Protein AF-0000000087147131 (afdb_homodimer)

InterPro domains:
  IPR040624 Halobacterial output domain 1 [PF18545] (21-88)

Sequence (188 aa):
MSTATTDPERIHHVHHDRTDGPLSDTLVDAVAALADTDPEDLPPLDSRINVAALDGLWNTAGDERPPDGCLTFTYGGFAVVVRSTGTVFLRETEMSTATTDPERIHHVHHDRTDGPLSDTLVDAVAALADTDPEDLPPLDSRINVAALDGLWNTAGDERPPDGCLTFTYGGFAVVVRSTGTVFLRETE

Structure (mmCIF, N/CA/C/O backbone):
data_AF-0000000087147131-model_v1
#
loop_
_entity.id
_entity.type
_entity.pdbx_description
1 polymer 'Halobacterial output domain-containing protein'
#
loop_
_atom_site.group_PDB
_atom_site.id
_atom_site.type_symbol
_atom_site.label_atom_id
_atom_site.label_alt_id
_atom_site.label_comp_id
_atom_site.label_asym_id
_atom_site.label_entity_id
_atom_site.label_seq_id
_atom_site.pdbx_PDB_ins_code
_atom_site.Cartn_x
_atom_site.Cartn_y
_atom_site.Cartn_z
_atom_site.occupancy
_atom_site.B_iso_or_equiv
_atom_site.auth_seq_id
_atom_site.auth_comp_id
_atom_site.auth_asym_id
_atom_site.auth_atom_id
_atom_site.pdbx_PDB_model_num
ATOM 1 N N . MET A 1 1 ? 3.061 -42.031 6.215 1 36.91 1 MET A N 1
ATOM 2 C CA . MET A 1 1 ? 3 -40.812 5.391 1 36.91 1 MET A CA 1
ATOM 3 C C . MET A 1 1 ? 3.389 -39.594 6.195 1 36.91 1 MET A C 1
ATOM 5 O O . MET A 1 1 ? 2.871 -39.375 7.293 1 36.91 1 MET A O 1
ATOM 9 N N . SER A 1 2 ? 4.656 -39.219 6.23 1 43.06 2 SER A N 1
ATOM 10 C CA . SER A 1 2 ? 5.23 -38.062 6.934 1 43.06 2 SER A CA 1
ATOM 11 C C . SER A 1 2 ? 4.34 -36.844 6.812 1 43.06 2 SER A C 1
ATOM 13 O O . SER A 1 2 ? 3.891 -36.5 5.715 1 43.06 2 SER A O 1
ATOM 15 N N . THR A 1 3 ? 3.412 -36.688 7.637 1 46.75 3 THR A N 1
ATOM 16 C CA . THR A 1 3 ? 2.656 -35.438 7.652 1 46.75 3 THR A CA 1
ATOM 17 C C . THR A 1 3 ? 3.568 -34.25 7.355 1 46.75 3 THR A C 1
ATOM 19 O O . THR A 1 3 ? 4.652 -34.156 7.93 1 46.75 3 THR A O 1
ATOM 22 N N . ALA A 1 4 ? 3.977 -34.094 6.062 1 50.5 4 ALA A N 1
ATOM 23 C CA . ALA A 1 4 ? 4.633 -32.812 5.793 1 50.5 4 ALA A CA 1
ATOM 24 C C . ALA A 1 4 ? 4.207 -31.75 6.801 1 50.5 4 ALA A C 1
ATOM 26 O O . ALA A 1 4 ? 3.02 -31.438 6.918 1 50.5 4 ALA A O 1
ATOM 27 N N . THR A 1 5 ? 4.578 -31.828 7.984 1 50.22 5 THR A N 1
ATOM 28 C CA . THR A 1 5 ? 4.375 -30.797 9 1 50.22 5 THR A CA 1
ATOM 29 C C . THR A 1 5 ? 4.469 -29.406 8.383 1 50.22 5 THR A C 1
ATOM 31 O O . THR A 1 5 ? 5.547 -28.984 7.953 1 50.22 5 THR A O 1
ATOM 34 N N . THR A 1 6 ? 3.623 -29.172 7.273 1 50.75 6 THR A N 1
ATOM 35 C CA . THR A 1 6 ? 3.49 -27.781 6.836 1 50.75 6 THR A CA 1
ATOM 36 C C . THR A 1 6 ? 3.65 -26.828 8.016 1 50.75 6 THR A C 1
ATOM 38 O O . THR A 1 6 ? 2.873 -26.875 8.969 1 50.75 6 THR A O 1
ATOM 41 N N . ASP A 1 7 ? 4.762 -26.734 8.523 1 53.16 7 ASP A N 1
ATOM 42 C CA . ASP A 1 7 ? 5.004 -25.703 9.523 1 53.16 7 ASP A CA 1
ATOM 43 C C . ASP A 1 7 ? 4.113 -24.484 9.281 1 53.16 7 ASP A C 1
ATOM 45 O O . ASP A 1 7 ? 3.863 -24.109 8.141 1 53.16 7 ASP A O 1
ATOM 49 N N . PRO A 1 8 ? 3.34 -24.172 10.281 1 56.69 8 PRO A N 1
ATOM 50 C CA . PRO A 1 8 ? 2.406 -23.047 10.203 1 56.69 8 PRO A CA 1
ATOM 51 C C . PRO A 1 8 ? 2.906 -21.922 9.289 1 56.69 8 PRO A C 1
ATOM 53 O O . PRO A 1 8 ? 3.934 -22.078 8.625 1 56.69 8 PRO A O 1
ATOM 56 N N . GLU A 1 9 ? 2.766 -20.578 9.594 1 66.81 9 GLU A N 1
ATOM 57 C CA . GLU A 1 9 ? 2.855 -19.297 8.906 1 66.81 9 GLU A CA 1
ATOM 58 C C . GLU A 1 9 ? 4.285 -19.016 8.445 1 66.81 9 GLU A C 1
ATOM 60 O O . GLU A 1 9 ? 5.043 -18.344 9.148 1 66.81 9 GLU A O 1
ATOM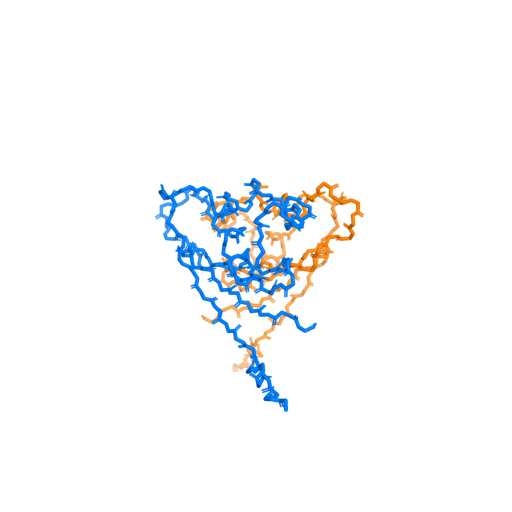 65 N N . ARG A 1 10 ? 4.848 -19.844 7.523 1 80.94 10 ARG A N 1
ATOM 66 C CA . ARG A 1 10 ? 6.191 -19.594 7.02 1 80.94 10 ARG A CA 1
ATOM 67 C C . ARG A 1 10 ? 6.266 -18.25 6.305 1 80.94 10 ARG A C 1
ATOM 69 O O . ARG A 1 10 ? 5.453 -17.953 5.426 1 80.94 10 ARG A O 1
ATOM 76 N N . ILE A 1 11 ? 7 -17.359 6.918 1 88.62 11 ILE A N 1
ATOM 77 C CA . ILE A 1 11 ? 7.227 -16.031 6.348 1 88.62 11 ILE A CA 1
ATOM 78 C C . ILE A 1 11 ? 8.539 -16.031 5.562 1 88.62 11 ILE A C 1
ATOM 80 O O . ILE A 1 11 ? 9.586 -16.406 6.09 1 88.62 11 ILE A O 1
ATOM 84 N N . HIS A 1 12 ? 8.477 -15.836 4.324 1 92.81 12 HIS A N 1
ATOM 85 C CA . HIS A 1 12 ? 9.617 -15.656 3.439 1 92.81 12 HIS A CA 1
ATOM 86 C C . HIS A 1 12 ? 9.867 -14.18 3.146 1 92.81 12 HIS A C 1
ATOM 88 O O . HIS A 1 12 ? 8.93 -13.383 3.129 1 92.81 12 HIS A O 1
ATOM 94 N N . HIS A 1 13 ? 11.117 -13.852 3.096 1 92.06 13 HIS A N 1
ATOM 95 C CA . HIS A 1 13 ? 11.391 -12.453 2.758 1 92.06 13 HIS A CA 1
ATOM 96 C C . HIS A 1 13 ? 12.406 -12.352 1.627 1 92.06 13 HIS A C 1
ATOM 98 O O . HIS A 1 13 ? 13.305 -13.18 1.521 1 92.06 13 HIS A O 1
ATOM 104 N N . VAL A 1 14 ? 12.18 -11.508 0.755 1 91.62 14 VAL A N 1
ATOM 105 C CA . VAL A 1 14 ? 13.086 -11.172 -0.338 1 91.62 14 VAL A CA 1
ATOM 106 C C . VAL A 1 14 ? 13.344 -9.664 -0.35 1 91.62 14 VAL A C 1
ATOM 108 O O . VAL A 1 14 ? 12.484 -8.875 0.061 1 91.62 14 VAL A O 1
ATOM 111 N N . HIS A 1 15 ? 14.57 -9.383 -0.676 1 89.75 15 HIS A N 1
ATOM 112 C CA . HIS A 1 15 ? 14.898 -7.961 -0.777 1 89.75 15 HIS A CA 1
ATOM 113 C C . HIS A 1 15 ? 14.945 -7.512 -2.232 1 89.75 15 HIS A C 1
ATOM 115 O O . HIS A 1 15 ? 15.531 -8.195 -3.08 1 89.75 15 HIS A O 1
ATOM 121 N N . HIS A 1 16 ? 14.281 -6.465 -2.441 1 87.69 16 HIS A N 1
ATOM 122 C CA . HIS A 1 16 ? 14.258 -5.879 -3.775 1 87.69 16 HIS A CA 1
ATOM 123 C C . HIS A 1 16 ? 15.125 -4.625 -3.842 1 87.69 16 HIS A C 1
ATOM 125 O O . HIS A 1 16 ? 14.984 -3.721 -3.018 1 87.69 16 HIS A O 1
ATOM 131 N N . ASP A 1 17 ? 16.031 -4.664 -4.867 1 83.31 17 ASP A N 1
ATOM 132 C CA . ASP A 1 17 ? 16.812 -3.475 -5.191 1 83.31 17 ASP A CA 1
ATOM 133 C C . ASP A 1 17 ? 16.266 -2.779 -6.434 1 83.31 17 ASP A C 1
ATOM 135 O O . ASP A 1 17 ? 16.031 -3.42 -7.461 1 83.31 17 ASP A O 1
ATOM 139 N N . ARG A 1 18 ? 16.047 -1.531 -6.312 1 77.94 18 ARG A N 1
ATOM 140 C CA . ARG A 1 18 ? 15.5 -0.754 -7.414 1 77.94 18 ARG A CA 1
ATOM 141 C C . ARG A 1 18 ? 16.359 -0.874 -8.664 1 77.94 18 ARG A C 1
ATOM 143 O O . ARG A 1 18 ? 15.891 -0.682 -9.781 1 77.94 18 ARG A O 1
ATOM 150 N N . THR A 1 19 ? 17.531 -1.153 -8.453 1 82.06 19 THR A N 1
ATOM 151 C CA . THR A 1 19 ? 18.469 -1.278 -9.57 1 82.06 19 THR A CA 1
ATOM 152 C C . THR A 1 19 ? 18.25 -2.596 -10.305 1 82.06 19 THR A C 1
ATOM 154 O O . THR A 1 19 ? 18.719 -2.758 -11.438 1 82.06 19 THR A O 1
ATOM 157 N N . ASP A 1 20 ? 17.625 -3.518 -9.719 1 81.75 20 ASP A N 1
ATOM 158 C CA . ASP A 1 20 ? 17.422 -4.84 -10.305 1 81.75 20 ASP A CA 1
ATOM 159 C C . ASP A 1 20 ? 16.234 -4.844 -11.25 1 81.75 20 ASP A C 1
ATOM 161 O O . ASP A 1 20 ? 16.141 -5.688 -12.141 1 81.75 20 ASP A O 1
ATOM 165 N N . GLY A 1 21 ? 15.469 -3.824 -11.219 1 87.38 21 GLY A N 1
ATOM 166 C CA . GLY A 1 21 ? 14.25 -3.789 -12.008 1 87.38 21 GLY A CA 1
ATOM 167 C C . GLY A 1 21 ? 13.023 -3.393 -11.203 1 87.38 21 GLY A C 1
ATOM 168 O O . GLY A 1 21 ? 13.148 -2.938 -10.07 1 87.38 21 GLY A O 1
ATOM 169 N N . PRO A 1 22 ? 11.938 -3.596 -11.93 1 91.94 22 PRO A N 1
ATOM 170 C CA . PRO A 1 22 ? 10.703 -3.215 -11.234 1 91.94 22 PRO A CA 1
ATOM 171 C C . PRO A 1 22 ? 10.359 -4.164 -10.094 1 91.94 22 PRO A C 1
ATOM 173 O O . PRO A 1 22 ? 10.648 -5.359 -10.164 1 91.94 22 PRO A O 1
ATOM 176 N N . LEU A 1 23 ? 9.852 -3.666 -9 1 92.38 23 LEU A N 1
ATOM 177 C CA . LEU A 1 23 ? 9.445 -4.445 -7.836 1 92.38 23 LEU A CA 1
ATOM 178 C C . LEU A 1 23 ? 8.453 -5.535 -8.227 1 92.38 23 LEU A C 1
ATOM 180 O O . LEU A 1 23 ? 8.477 -6.629 -7.66 1 92.38 23 LEU A O 1
ATOM 184 N N . SER A 1 24 ? 7.633 -5.242 -9.148 1 93 24 SER A N 1
ATOM 185 C CA . SER A 1 24 ? 6.625 -6.191 -9.617 1 93 24 SER A CA 1
ATOM 186 C C . SER A 1 24 ? 7.266 -7.48 -10.109 1 93 24 SER A C 1
ATOM 188 O O . SER A 1 24 ? 6.777 -8.578 -9.82 1 93 24 SER A O 1
ATOM 190 N N . ASP A 1 25 ? 8.336 -7.402 -10.852 1 94 25 ASP A N 1
ATOM 191 C CA . ASP A 1 25 ? 9.039 -8.578 -11.352 1 94 25 ASP A CA 1
ATOM 192 C C . ASP A 1 25 ? 9.602 -9.414 -10.195 1 94 25 ASP A C 1
ATOM 194 O O . ASP A 1 25 ? 9.5 -10.641 -10.195 1 94 25 ASP A O 1
ATOM 198 N N . THR A 1 26 ? 10.211 -8.695 -9.258 1 93.5 26 THR A N 1
ATOM 199 C CA . THR A 1 26 ? 10.758 -9.359 -8.078 1 93.5 26 THR A CA 1
ATOM 200 C C . THR A 1 26 ? 9.664 -10.109 -7.328 1 93.5 26 THR A C 1
ATOM 202 O O . THR A 1 26 ? 9.875 -11.242 -6.891 1 93.5 26 THR A O 1
ATOM 205 N N . LEU A 1 27 ? 8.562 -9.516 -7.277 1 94.19 27 LEU A N 1
ATOM 206 C CA . LEU A 1 27 ? 7.43 -10.109 -6.57 1 94.19 27 LEU A CA 1
ATOM 207 C C . LEU A 1 27 ? 6.973 -11.391 -7.258 1 94.19 27 LEU A C 1
ATOM 209 O O . LEU A 1 27 ? 6.828 -12.43 -6.613 1 94.19 27 LEU A O 1
ATOM 213 N N . VAL A 1 28 ? 6.727 -11.336 -8.469 1 94.94 28 VAL A N 1
ATOM 214 C CA . VAL A 1 28 ? 6.25 -12.484 -9.242 1 94.94 28 VAL A CA 1
ATOM 215 C C . VAL A 1 28 ? 7.266 -13.617 -9.164 1 94.94 28 VAL A C 1
ATOM 217 O O . VAL A 1 28 ? 6.898 -14.773 -8.945 1 94.94 28 VAL A O 1
ATOM 220 N N . ASP A 1 29 ? 8.523 -13.266 -9.281 1 95.25 29 ASP A N 1
ATOM 221 C CA . ASP A 1 29 ? 9.586 -14.266 -9.211 1 95.25 29 ASP A CA 1
ATOM 222 C C . ASP A 1 29 ? 9.609 -14.938 -7.844 1 95.25 29 ASP A C 1
ATOM 224 O O . ASP A 1 29 ? 9.75 -16.156 -7.754 1 95.25 29 ASP A O 1
ATOM 228 N N . ALA A 1 30 ? 9.5 -14.125 -6.844 1 94.81 30 ALA A N 1
ATOM 229 C CA . ALA A 1 30 ? 9.539 -14.641 -5.477 1 94.81 30 ALA A CA 1
ATOM 230 C C . ALA A 1 30 ? 8.375 -15.594 -5.211 1 94.81 30 ALA A C 1
ATOM 232 O O . ALA A 1 30 ? 8.562 -16.672 -4.656 1 94.81 30 ALA A O 1
ATOM 233 N N . VAL A 1 31 ? 7.203 -15.18 -5.617 1 95.19 31 VAL A N 1
ATOM 234 C CA . VAL A 1 31 ? 6.016 -16 -5.406 1 95.19 31 VAL A CA 1
ATOM 235 C C . VAL A 1 31 ? 6.133 -17.297 -6.207 1 95.19 31 VAL A C 1
ATOM 237 O O . VAL A 1 31 ? 5.82 -18.375 -5.699 1 95.19 31 VAL A O 1
ATOM 240 N N . ALA A 1 32 ? 6.5 -17.188 -7.398 1 96.38 32 ALA A N 1
ATOM 241 C CA . ALA A 1 32 ? 6.668 -18.359 -8.242 1 96.38 32 ALA A CA 1
ATOM 242 C C . ALA A 1 32 ? 7.629 -19.359 -7.602 1 96.38 32 ALA A C 1
ATOM 244 O O . ALA A 1 32 ? 7.363 -20.578 -7.594 1 96.38 32 ALA A O 1
ATOM 245 N N . ALA A 1 33 ? 8.742 -18.859 -7.09 1 95.06 33 ALA A N 1
ATOM 246 C CA . ALA A 1 33 ? 9.75 -19.703 -6.449 1 95.06 33 ALA A CA 1
ATOM 247 C C . ALA A 1 33 ? 9.172 -20.422 -5.23 1 95.06 33 ALA A C 1
ATOM 249 O O . ALA A 1 33 ? 9.422 -21.609 -5.031 1 95.06 33 ALA A O 1
ATOM 250 N N . LEU A 1 34 ? 8.414 -19.703 -4.473 1 93.5 34 LEU A N 1
ATOM 251 C CA . LEU A 1 34 ? 7.855 -20.266 -3.252 1 93.5 34 LEU A CA 1
ATOM 252 C C . LEU A 1 34 ? 6.746 -21.266 -3.576 1 93.5 34 LEU A C 1
ATOM 254 O O . LEU A 1 34 ? 6.594 -22.281 -2.893 1 93.5 34 LEU A O 1
ATOM 258 N N . ALA A 1 35 ? 5.977 -20.891 -4.551 1 92.75 35 ALA A N 1
ATOM 259 C CA . ALA A 1 35 ? 4.871 -21.734 -4.969 1 92.75 35 ALA A CA 1
ATOM 260 C C . ALA A 1 35 ? 5.371 -22.922 -5.809 1 92.75 35 ALA A C 1
ATOM 262 O O . ALA A 1 35 ? 4.605 -23.812 -6.145 1 92.75 35 ALA A O 1
ATOM 263 N N . ASP A 1 36 ? 6.625 -22.922 -6.121 1 93.38 36 ASP A N 1
ATOM 264 C CA . ASP A 1 36 ? 7.234 -23.938 -6.965 1 93.38 36 ASP A CA 1
ATOM 265 C C . ASP A 1 36 ? 6.5 -24.062 -8.297 1 93.38 36 ASP A C 1
ATOM 267 O O . ASP A 1 36 ? 6.133 -25.156 -8.711 1 93.38 36 ASP A O 1
ATOM 271 N N . THR A 1 37 ? 6.191 -22.953 -8.875 1 94.69 37 THR A N 1
ATOM 272 C CA . THR A 1 37 ? 5.508 -22.875 -10.164 1 94.69 37 THR A CA 1
ATOM 273 C C . THR A 1 37 ? 6.215 -21.891 -11.094 1 94.69 37 THR A C 1
ATOM 275 O O . THR A 1 37 ? 7.055 -21.109 -10.656 1 94.69 37 THR A O 1
ATOM 278 N N . ASP A 1 38 ? 5.953 -22.031 -12.367 1 95.75 38 ASP A N 1
ATOM 279 C CA . ASP A 1 38 ? 6.465 -21.078 -13.336 1 95.75 38 ASP A CA 1
ATOM 280 C C . ASP A 1 38 ? 5.727 -19.734 -13.234 1 95.75 38 ASP A C 1
ATOM 282 O O . ASP A 1 38 ? 4.504 -19.703 -13.086 1 95.75 38 ASP A O 1
ATOM 286 N N . PRO A 1 39 ? 6.5 -18.641 -13.219 1 94.88 39 PRO A N 1
ATOM 287 C CA . PRO A 1 39 ? 5.855 -17.328 -13.195 1 94.88 39 PRO A CA 1
ATOM 288 C C . PRO A 1 39 ? 4.77 -17.188 -14.266 1 94.88 39 PRO A C 1
ATOM 290 O O . PRO A 1 39 ? 3.797 -16.453 -14.07 1 94.88 39 PRO A O 1
ATOM 293 N N . GLU A 1 40 ? 4.902 -17.922 -15.289 1 94.06 40 GLU A N 1
ATOM 294 C CA . GLU A 1 40 ? 3.932 -17.844 -16.375 1 94.06 40 GLU A CA 1
ATOM 295 C C . GLU A 1 40 ? 2.623 -18.531 -16 1 94.06 40 GLU A C 1
ATOM 297 O O . GLU A 1 40 ? 1.588 -18.297 -16.625 1 94.06 40 GLU A O 1
ATOM 302 N N . ASP A 1 41 ? 2.746 -19.422 -15.078 1 94.5 41 ASP A N 1
ATOM 303 C CA . ASP A 1 41 ? 1.563 -20.156 -14.648 1 94.5 41 ASP A CA 1
ATOM 304 C C . ASP A 1 41 ? 0.804 -19.406 -13.57 1 94.5 41 ASP A C 1
ATOM 306 O O . ASP A 1 41 ? -0.307 -19.781 -13.195 1 94.5 41 ASP A O 1
ATOM 310 N N . LEU A 1 42 ? 1.431 -18.375 -13.039 1 94 42 LEU A N 1
ATOM 311 C CA . LEU A 1 42 ? 0.773 -17.562 -12.031 1 94 42 LEU A CA 1
ATOM 312 C C . LEU A 1 42 ? -0.199 -16.578 -12.68 1 94 42 LEU A C 1
ATOM 314 O O . LEU A 1 42 ? -0.007 -16.172 -13.828 1 94 42 LEU A O 1
ATOM 318 N N . PRO A 1 43 ? -1.324 -16.25 -11.852 1 89.62 43 PRO A N 1
ATOM 319 C CA . PRO A 1 43 ? -2.211 -15.195 -12.352 1 89.62 43 PRO A CA 1
ATOM 320 C C . PRO A 1 43 ? -1.489 -13.867 -12.562 1 89.62 43 PRO A C 1
ATOM 322 O O . PRO A 1 43 ? -0.522 -13.57 -11.859 1 89.62 43 PRO A O 1
ATOM 325 N N . PRO A 1 44 ? -1.953 -13.156 -13.555 1 91 44 PRO A N 1
ATOM 326 C CA . PRO A 1 44 ? -1.337 -11.844 -13.781 1 91 44 PRO A CA 1
ATOM 327 C C . PRO A 1 44 ? -1.416 -10.938 -12.555 1 91 44 PRO A C 1
ATOM 329 O O . PRO A 1 44 ? -2.49 -10.773 -11.969 1 91 44 PRO A O 1
ATOM 332 N N . LEU A 1 45 ? -0.208 -10.461 -12.102 1 91.31 45 LEU A N 1
ATOM 333 C CA . LEU A 1 45 ? -0.154 -9.555 -10.969 1 91.31 45 LEU A CA 1
ATOM 334 C C . LEU A 1 45 ? -0.998 -8.305 -11.219 1 91.31 45 LEU A C 1
ATOM 336 O O . LEU A 1 45 ? -1.628 -7.777 -10.305 1 91.31 45 LEU A O 1
ATOM 340 N N . ASP A 1 46 ? -1.074 -7.906 -12.492 1 89.5 46 ASP A N 1
ATOM 341 C CA . ASP A 1 46 ? -1.794 -6.699 -12.875 1 89.5 46 ASP A CA 1
ATOM 342 C C . ASP A 1 46 ? -3.293 -6.848 -12.625 1 89.5 46 ASP A C 1
ATOM 344 O O . ASP A 1 46 ? -4.02 -5.852 -12.555 1 89.5 46 ASP A O 1
ATOM 348 N N . SER A 1 47 ? -3.697 -8.07 -12.477 1 88.56 47 SER A N 1
ATOM 349 C CA . SER A 1 47 ? -5.105 -8.297 -12.18 1 88.56 47 SER A CA 1
ATOM 350 C C . SER A 1 47 ? -5.395 -8.125 -10.688 1 88.56 47 SER A C 1
ATOM 352 O O . SER A 1 47 ? -6.547 -7.965 -10.289 1 88.56 47 SER A O 1
ATOM 354 N N . ARG A 1 48 ? -4.379 -8.188 -9.859 1 88.38 48 ARG A N 1
ATOM 355 C CA . ARG A 1 48 ? -4.547 -8.102 -8.414 1 88.38 48 ARG A CA 1
ATOM 356 C C . ARG A 1 48 ? -4.223 -6.703 -7.898 1 88.38 48 ARG A C 1
ATOM 358 O O . ARG A 1 48 ? -4.848 -6.223 -6.949 1 88.38 48 ARG A O 1
ATOM 365 N N . ILE A 1 49 ? -3.266 -6.102 -8.531 1 90.19 49 ILE A N 1
ATOM 366 C CA . ILE A 1 49 ? -2.82 -4.773 -8.133 1 90.19 49 ILE A CA 1
ATOM 367 C C . ILE A 1 49 ? -2.312 -4.012 -9.359 1 90.19 49 ILE A C 1
ATOM 369 O O . ILE A 1 49 ? -1.843 -4.617 -10.32 1 90.19 49 ILE A O 1
ATOM 373 N N . ASN A 1 50 ? -2.543 -2.697 -9.336 1 92.5 50 ASN A N 1
ATOM 374 C CA . ASN A 1 50 ? -1.96 -1.869 -10.391 1 92.5 50 ASN A CA 1
ATOM 375 C C . ASN A 1 50 ? -0.435 -1.881 -10.328 1 92.5 50 ASN A C 1
ATOM 377 O O . ASN A 1 50 ? 0.163 -1.218 -9.484 1 92.5 50 ASN A O 1
ATOM 381 N N . VAL A 1 51 ? 0.151 -2.547 -11.258 1 93.5 51 VAL A N 1
ATOM 382 C CA . VAL A 1 51 ? 1.585 -2.818 -11.234 1 93.5 51 VAL A CA 1
ATOM 383 C C . VAL A 1 51 ? 2.361 -1.516 -11.406 1 93.5 51 VAL A C 1
ATOM 385 O O . VAL A 1 51 ? 3.375 -1.295 -10.742 1 93.5 51 VAL A O 1
ATOM 388 N N . ALA A 1 52 ? 1.976 -0.667 -12.32 1 93.69 52 ALA A N 1
ATOM 389 C CA . ALA A 1 52 ? 2.65 0.612 -12.516 1 93.69 52 ALA A CA 1
ATOM 390 C C . ALA A 1 52 ? 2.648 1.443 -11.242 1 93.69 52 ALA A C 1
ATOM 392 O O . ALA A 1 52 ? 3.65 2.074 -10.898 1 93.69 52 ALA A O 1
ATOM 393 N N . ALA A 1 53 ? 1.541 1.451 -10.617 1 94.44 53 ALA A N 1
ATOM 394 C CA . ALA A 1 53 ? 1.422 2.168 -9.344 1 94.44 53 ALA A CA 1
ATOM 395 C C . ALA A 1 53 ? 2.318 1.545 -8.281 1 94.44 53 ALA A C 1
ATOM 397 O O . ALA A 1 53 ? 3 2.258 -7.539 1 94.44 53 ALA A O 1
ATOM 398 N N . LEU A 1 54 ? 2.332 0.216 -8.195 1 93.5 54 LEU A N 1
ATOM 399 C CA . LEU A 1 54 ? 3.154 -0.518 -7.238 1 93.5 54 LEU A CA 1
ATOM 400 C C . LEU A 1 54 ? 4.625 -0.158 -7.398 1 93.5 54 LEU A C 1
ATOM 402 O O . LEU A 1 54 ? 5.301 0.166 -6.418 1 93.5 54 LEU A O 1
ATOM 406 N N . ASP A 1 55 ? 5.094 -0.108 -8.578 1 93.06 55 ASP A N 1
ATOM 407 C CA . ASP A 1 55 ? 6.504 0.157 -8.859 1 93.06 55 ASP A CA 1
ATOM 408 C C . ASP A 1 55 ? 6.867 1.601 -8.523 1 93.06 55 ASP A C 1
ATOM 410 O O . ASP A 1 55 ? 8.023 1.897 -8.211 1 93.06 55 ASP A O 1
ATOM 414 N N . GLY A 1 56 ? 5.871 2.385 -8.547 1 91.62 56 GLY A N 1
ATOM 415 C CA . GLY A 1 56 ? 6.145 3.793 -8.305 1 91.62 56 GLY A CA 1
ATOM 416 C C . GLY A 1 56 ? 5.555 4.301 -7.004 1 91.62 56 GLY A C 1
ATOM 417 O O . GLY A 1 56 ? 5.605 5.5 -6.719 1 91.62 56 GLY A O 1
ATOM 418 N N . LEU A 1 57 ? 5.047 3.436 -6.199 1 91.12 57 LEU A N 1
ATOM 419 C CA . LEU A 1 57 ? 4.238 3.834 -5.051 1 91.12 57 LEU A CA 1
ATOM 420 C C . LEU A 1 57 ? 5.059 4.672 -4.074 1 91.12 57 LEU A C 1
ATOM 422 O O . LEU A 1 57 ? 4.57 5.672 -3.547 1 91.12 57 LEU A O 1
ATOM 426 N N . TRP A 1 58 ? 6.309 4.355 -3.863 1 89.12 58 TRP A N 1
ATOM 427 C CA . TRP A 1 58 ? 7.125 5.023 -2.854 1 89.12 58 TRP A CA 1
ATOM 428 C C . TRP A 1 58 ? 8.141 5.957 -3.504 1 89.12 58 TRP A C 1
ATOM 430 O O . TRP A 1 58 ? 9.055 6.445 -2.84 1 89.12 58 TRP A O 1
ATOM 440 N N . ASN A 1 59 ? 7.957 6.117 -4.836 1 85.19 59 ASN A N 1
ATOM 441 C CA . ASN A 1 59 ? 8.781 7.109 -5.52 1 85.19 59 ASN A CA 1
ATOM 442 C C . ASN A 1 59 ? 8.273 8.531 -5.27 1 85.19 59 ASN A C 1
ATOM 444 O O . ASN A 1 59 ? 7.453 9.039 -6.031 1 85.19 59 ASN A O 1
ATOM 448 N N . THR A 1 60 ? 8.656 9.094 -4.176 1 80.12 60 THR A N 1
ATOM 449 C CA . THR A 1 60 ? 8.172 10.414 -3.793 1 80.12 60 THR A CA 1
ATOM 450 C C . THR A 1 60 ? 9.242 11.477 -4.059 1 80.12 60 THR A C 1
ATOM 452 O O . THR A 1 60 ? 10.398 11.148 -4.309 1 80.12 60 THR A O 1
ATOM 455 N N . ALA A 1 61 ? 8.805 12.641 -4.383 1 70.19 61 ALA A N 1
ATOM 456 C CA . ALA A 1 61 ? 9.695 13.75 -4.715 1 70.19 61 ALA A CA 1
ATOM 457 C C . ALA A 1 61 ? 10.555 14.141 -3.514 1 70.19 61 ALA A C 1
ATOM 459 O O . ALA A 1 61 ? 11.633 14.711 -3.676 1 70.19 61 ALA A O 1
ATOM 460 N N . GLY A 1 62 ? 10.234 13.766 -2.451 1 59.47 62 GLY A N 1
ATOM 461 C CA . GLY A 1 62 ? 10.953 14.32 -1.314 1 59.47 62 GLY A CA 1
ATOM 462 C C . GLY A 1 62 ? 12.219 13.562 -0.981 1 59.47 62 GLY A C 1
ATOM 463 O O . GLY A 1 62 ? 12.391 12.414 -1.399 1 59.47 62 GLY A O 1
ATOM 464 N N . ASP A 1 63 ? 13.352 14.383 -0.927 1 55.19 63 ASP A N 1
ATOM 465 C CA . ASP A 1 63 ? 14.672 13.906 -0.537 1 55.19 63 ASP A CA 1
ATOM 466 C C . ASP A 1 63 ? 14.594 13.047 0.719 1 55.19 63 ASP A C 1
ATOM 468 O O . ASP A 1 63 ? 15.57 12.391 1.089 1 55.19 63 ASP A O 1
ATOM 472 N N . GLU A 1 64 ? 13.453 13.203 1.302 1 56.34 64 GLU A N 1
ATOM 473 C CA . GLU A 1 64 ? 13.453 12.57 2.617 1 56.34 64 GLU A CA 1
ATOM 474 C C . GLU A 1 64 ? 13.227 11.07 2.508 1 56.34 64 GLU A C 1
ATOM 476 O O . GLU A 1 64 ? 12.68 10.586 1.517 1 56.34 64 GLU A O 1
ATOM 481 N N . ARG A 1 65 ? 13.914 10.461 3.262 1 55.25 65 ARG A N 1
ATOM 482 C CA . ARG A 1 65 ? 13.859 9.008 3.406 1 55.25 65 ARG A CA 1
ATOM 483 C C . ARG A 1 65 ? 12.445 8.484 3.156 1 55.25 65 ARG A C 1
ATOM 485 O O . ARG A 1 65 ? 11.469 9.109 3.561 1 55.25 65 ARG A O 1
ATOM 492 N N . PRO A 1 66 ? 12.297 7.613 2.205 1 57.88 66 PRO A N 1
ATOM 493 C CA . PRO A 1 66 ? 10.969 7.035 1.97 1 57.88 66 PRO A CA 1
ATOM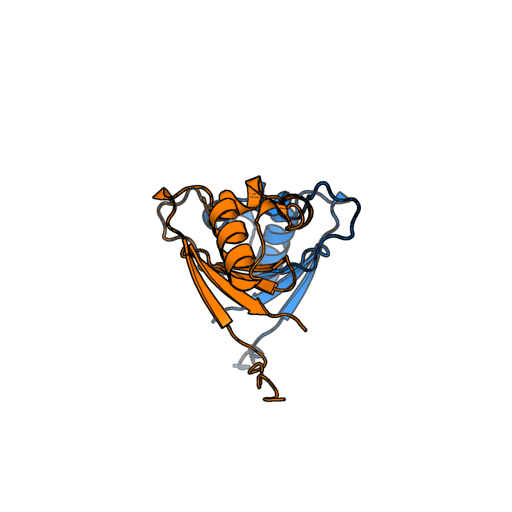 494 C C . PRO A 1 66 ? 10.211 6.758 3.266 1 57.88 66 PRO A C 1
ATOM 496 O O . PRO A 1 66 ? 10.781 6.23 4.223 1 57.88 66 PRO A O 1
ATOM 499 N N . PRO A 1 67 ? 9.094 7.453 3.422 1 62 67 PRO A N 1
ATOM 500 C CA . PRO A 1 67 ? 8.344 7.191 4.648 1 62 67 PRO A CA 1
ATOM 501 C C . PRO A 1 67 ? 8.062 5.703 4.863 1 62 67 PRO A C 1
ATOM 503 O O . PRO A 1 67 ? 7.98 4.941 3.896 1 62 67 PRO A O 1
ATOM 506 N N . ASP A 1 68 ? 8.18 5.402 6.066 1 79.44 68 ASP A N 1
ATOM 507 C CA . ASP A 1 68 ? 7.852 4.035 6.457 1 79.44 68 ASP A CA 1
ATOM 508 C C . ASP A 1 68 ? 6.457 3.646 5.969 1 79.44 68 ASP A C 1
ATOM 510 O O . ASP A 1 68 ? 5.473 4.316 6.289 1 79.44 68 ASP A O 1
ATOM 514 N N . GLY A 1 69 ? 6.402 2.881 4.926 1 91.69 69 GLY A N 1
ATOM 515 C CA . GLY A 1 69 ? 5.133 2.416 4.391 1 91.69 69 GLY A CA 1
ATOM 516 C C . GLY A 1 69 ? 5.133 0.936 4.055 1 91.69 69 GLY A C 1
ATOM 517 O O . GLY A 1 69 ? 6.195 0.336 3.875 1 91.69 69 GLY A O 1
ATOM 518 N N . CYS A 1 70 ? 3.973 0.415 4.18 1 93.31 70 CYS A N 1
ATOM 519 C CA . CYS A 1 70 ? 3.799 -1.009 3.91 1 93.31 70 CYS A CA 1
ATOM 520 C C . CYS A 1 70 ? 2.545 -1.257 3.082 1 93.31 70 CYS A C 1
ATOM 522 O O . CYS A 1 70 ? 1.496 -0.664 3.344 1 93.31 70 CYS A O 1
ATOM 524 N N . LEU A 1 71 ? 2.764 -2.029 2.123 1 95.25 71 LEU A N 1
ATOM 525 C CA . LEU A 1 71 ? 1.655 -2.475 1.287 1 95.25 71 LEU A CA 1
ATOM 526 C C . LEU A 1 71 ? 1.427 -3.975 1.441 1 95.25 71 LEU A C 1
ATOM 528 O O . LEU A 1 71 ? 2.373 -4.762 1.376 1 95.25 71 LEU A O 1
ATOM 532 N N . THR A 1 72 ? 0.178 -4.309 1.695 1 94.69 72 THR A N 1
ATOM 533 C CA . THR A 1 72 ? -0.161 -5.719 1.852 1 94.69 72 THR A CA 1
ATOM 534 C C . THR A 1 72 ? -1.276 -6.117 0.89 1 94.69 72 THR A C 1
ATOM 536 O O . THR A 1 72 ? -2.256 -5.387 0.729 1 94.69 72 THR A O 1
ATOM 539 N N . PHE A 1 73 ? -1.152 -7.301 0.338 1 93.88 73 PHE A N 1
ATOM 540 C CA . PHE A 1 73 ? -2.172 -7.914 -0.505 1 93.88 73 PHE A CA 1
ATOM 541 C C . PHE A 1 73 ? -1.889 -9.398 -0.7 1 93.88 73 PHE A C 1
ATOM 543 O O . PHE A 1 73 ? -0.872 -9.914 -0.227 1 93.88 73 PHE A O 1
ATOM 550 N N . THR A 1 74 ? -2.852 -10.062 -1.315 1 92.44 74 THR A N 1
ATOM 551 C CA . THR A 1 74 ? -2.668 -11.484 -1.575 1 92.44 74 THR A CA 1
ATOM 552 C C . THR A 1 74 ? -2.445 -11.742 -3.062 1 92.44 74 THR A C 1
ATOM 554 O O . THR A 1 74 ? -3.053 -11.078 -3.91 1 92.44 74 THR A O 1
ATOM 557 N N . TYR A 1 75 ? -1.486 -12.594 -3.232 1 91.69 75 TYR A N 1
ATOM 558 C CA . TYR A 1 75 ? -1.143 -12.953 -4.605 1 91.69 75 TYR A CA 1
ATOM 559 C C . TYR A 1 75 ? -0.605 -14.383 -4.676 1 91.69 75 TYR A C 1
ATOM 561 O O . TYR A 1 75 ? 0.262 -14.766 -3.889 1 91.69 75 TYR A O 1
ATOM 569 N N . GLY A 1 76 ? -1.15 -15.148 -5.637 1 91.06 76 GLY A N 1
ATOM 570 C CA . GLY A 1 76 ? -0.669 -16.5 -5.848 1 91.06 76 GLY A CA 1
ATOM 571 C C . GLY A 1 76 ? -0.832 -17.391 -4.629 1 91.06 76 GLY A C 1
ATOM 572 O O . GLY A 1 76 ? -0.007 -18.281 -4.383 1 91.06 76 GLY A O 1
ATOM 573 N N . GLY A 1 77 ? -1.712 -17.094 -3.816 1 89.94 77 GLY A N 1
ATOM 574 C CA . GLY A 1 77 ? -1.938 -17.891 -2.621 1 89.94 77 GLY A CA 1
ATOM 575 C C . GLY A 1 77 ? -1.077 -17.469 -1.447 1 89.94 77 GLY A C 1
ATOM 576 O O . GLY A 1 77 ? -1.033 -18.156 -0.422 1 89.94 77 GLY A O 1
ATOM 577 N N . PHE A 1 78 ? -0.411 -16.328 -1.611 1 92.56 78 PHE A N 1
ATOM 578 C CA . PHE A 1 78 ? 0.462 -15.82 -0.559 1 92.56 78 PHE A CA 1
ATOM 579 C C . PHE A 1 78 ? 0.037 -14.422 -0.129 1 92.56 78 PHE A C 1
ATOM 581 O O . PHE A 1 78 ? -0.391 -13.617 -0.957 1 92.56 78 PHE A O 1
ATOM 588 N N . ALA A 1 79 ? 0.132 -14.18 1.188 1 93.75 79 ALA A N 1
ATOM 589 C CA . ALA A 1 79 ? 0.047 -12.812 1.684 1 93.75 79 ALA A CA 1
ATOM 590 C C . ALA A 1 79 ? 1.363 -12.07 1.47 1 93.75 79 ALA A C 1
ATOM 592 O O . ALA A 1 79 ? 2.404 -12.477 1.994 1 93.75 79 ALA A O 1
ATOM 593 N N . VAL A 1 80 ? 1.286 -11.055 0.661 1 94.19 80 VAL A N 1
ATOM 594 C CA . VAL A 1 80 ? 2.475 -10.297 0.289 1 94.19 80 VAL A CA 1
ATOM 595 C C . VAL A 1 80 ? 2.521 -8.992 1.078 1 94.19 80 VAL A C 1
ATOM 597 O O . VAL A 1 80 ? 1.535 -8.258 1.129 1 94.19 80 VAL A O 1
ATOM 600 N N . VAL A 1 81 ? 3.633 -8.727 1.741 1 94.62 81 VAL A N 1
ATOM 601 C CA . VAL A 1 81 ? 3.873 -7.457 2.426 1 94.62 81 VAL A CA 1
ATOM 602 C C . VAL A 1 81 ? 5.086 -6.766 1.814 1 94.62 81 VAL A C 1
ATOM 604 O O . VAL A 1 81 ? 6.199 -7.301 1.848 1 94.62 81 VAL A O 1
ATOM 607 N N . VAL A 1 82 ? 4.773 -5.641 1.232 1 94.38 82 VAL A N 1
ATOM 608 C CA . VAL A 1 82 ? 5.836 -4.848 0.626 1 94.38 82 VAL A CA 1
ATOM 609 C C . VAL A 1 82 ? 6.148 -3.639 1.508 1 94.38 82 VAL A C 1
ATOM 611 O O . VAL A 1 82 ? 5.25 -2.861 1.845 1 94.38 82 VAL A O 1
ATOM 614 N N . ARG A 1 83 ? 7.391 -3.512 1.825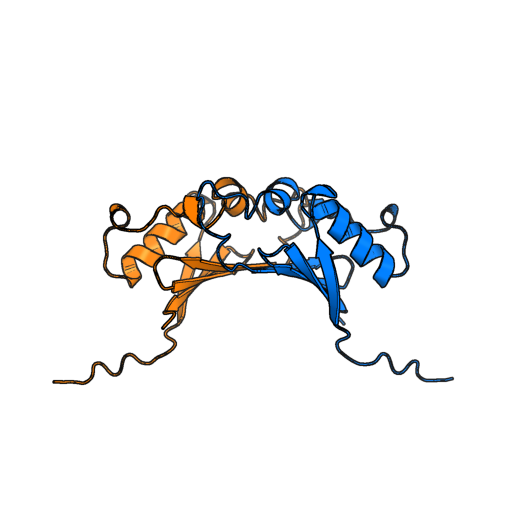 1 91.88 83 ARG A N 1
ATOM 615 C CA . ARG A 1 83 ? 7.812 -2.342 2.59 1 91.88 83 ARG A CA 1
ATOM 616 C C . ARG A 1 83 ? 8.445 -1.294 1.683 1 91.88 83 ARG A C 1
ATOM 618 O O . ARG A 1 83 ? 8.992 -1.625 0.627 1 91.88 83 ARG A O 1
ATOM 625 N N . SER A 1 84 ? 8.359 -0.038 2.182 1 90.19 84 SER A N 1
ATOM 626 C CA . SER A 1 84 ? 8.938 1.062 1.421 1 90.19 84 SER A CA 1
ATOM 627 C C . SER A 1 84 ? 10.453 0.896 1.275 1 90.19 84 SER A C 1
ATOM 629 O O . SER A 1 84 ? 11.055 1.45 0.356 1 90.19 84 SER A O 1
ATOM 631 N N . THR A 1 85 ? 11.047 0.082 2.166 1 84.75 85 THR A N 1
ATOM 632 C CA . THR A 1 85 ? 12.484 -0.129 2.164 1 84.75 85 THR A CA 1
ATOM 633 C C . THR A 1 85 ? 12.891 -1.082 1.045 1 84.75 85 THR A C 1
ATOM 635 O O . THR A 1 85 ? 14.086 -1.259 0.775 1 84.75 85 THR A O 1
ATOM 638 N N . GLY A 1 86 ? 11.867 -1.661 0.438 1 88.12 86 GLY A N 1
ATOM 639 C CA . GLY A 1 86 ? 12.156 -2.629 -0.608 1 88.12 86 GLY A CA 1
ATOM 640 C C . GLY A 1 86 ? 12.117 -4.066 -0.121 1 88.12 86 GLY A C 1
ATOM 641 O O . GLY A 1 86 ? 12.383 -4.992 -0.885 1 88.12 86 GLY A O 1
ATOM 642 N N . THR A 1 87 ? 11.844 -4.234 1.061 1 91.81 87 THR A N 1
ATOM 643 C CA . THR A 1 87 ? 11.727 -5.578 1.616 1 91.81 87 THR A CA 1
ATOM 644 C C . THR A 1 87 ? 10.336 -6.156 1.349 1 91.81 87 THR A C 1
ATOM 646 O O . THR A 1 87 ? 9.328 -5.461 1.508 1 91.81 87 THR A O 1
ATOM 649 N N . VAL A 1 88 ? 10.352 -7.43 0.927 1 94.5 88 VAL A N 1
ATOM 650 C CA . VAL A 1 88 ? 9.102 -8.125 0.64 1 94.5 88 VAL A CA 1
ATOM 651 C C . VAL A 1 88 ? 8.992 -9.367 1.521 1 94.5 88 VAL A C 1
ATOM 653 O O . VAL A 1 88 ? 9.914 -10.18 1.583 1 94.5 88 VAL A O 1
ATOM 656 N N . PHE A 1 89 ? 7.914 -9.414 2.197 1 95.31 89 PHE A N 1
ATOM 657 C CA . PHE A 1 89 ? 7.602 -10.602 2.988 1 95.31 89 PHE A CA 1
ATOM 658 C C . PHE A 1 89 ? 6.453 -11.383 2.367 1 95.31 89 PHE A C 1
ATOM 660 O O . PHE A 1 89 ? 5.469 -10.797 1.911 1 95.31 89 PHE A O 1
ATOM 667 N N . LEU A 1 90 ? 6.629 -12.672 2.361 1 95.06 90 LEU A N 1
ATOM 668 C CA . LEU A 1 90 ? 5.602 -13.562 1.831 1 95.06 90 LEU A CA 1
ATOM 669 C C . LEU A 1 90 ? 5.215 -14.617 2.857 1 95.06 90 LEU A C 1
ATOM 671 O O . LEU A 1 90 ? 6.086 -15.227 3.49 1 95.06 90 LEU A O 1
ATOM 675 N N . ARG A 1 91 ? 3.943 -14.695 2.992 1 93.12 91 ARG A N 1
ATOM 676 C CA . ARG A 1 91 ? 3.416 -15.719 3.881 1 93.12 91 ARG A CA 1
ATOM 677 C C . ARG A 1 91 ? 2.301 -16.516 3.205 1 93.12 91 ARG A C 1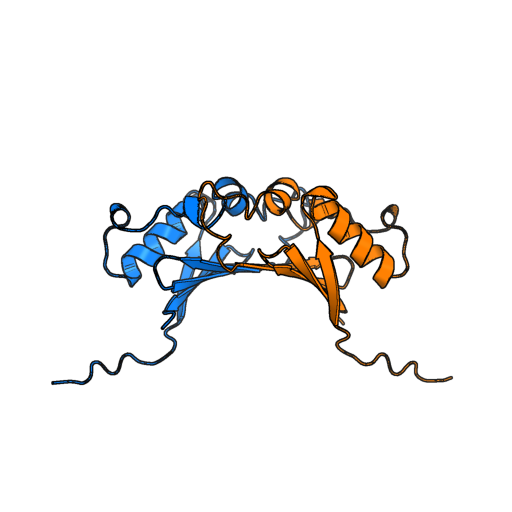
ATOM 679 O O . ARG A 1 91 ? 1.418 -15.93 2.57 1 93.12 91 ARG A O 1
ATOM 686 N N . GLU A 1 92 ? 2.432 -17.828 3.332 1 90.56 92 GLU A N 1
ATOM 687 C CA . GLU A 1 92 ? 1.392 -18.672 2.75 1 90.56 92 GLU A CA 1
ATOM 688 C C . GLU A 1 92 ? 0.046 -18.438 3.432 1 90.56 92 GLU A C 1
ATOM 690 O O . GLU A 1 92 ? -0.027 -18.359 4.66 1 90.56 92 GLU A O 1
ATOM 695 N N . THR A 1 93 ? -0.973 -18.141 2.482 1 85.62 93 THR A N 1
ATOM 696 C CA . THR A 1 93 ? -2.316 -17.953 3.021 1 85.62 93 THR A CA 1
ATOM 697 C C . THR A 1 93 ? -3.125 -19.234 2.918 1 85.62 93 THR A C 1
ATOM 699 O O . THR A 1 93 ? -2.91 -20.047 2.008 1 85.62 93 THR A O 1
ATOM 702 N N . GLU A 1 94 ? -3.684 -19.859 4.004 1 68.19 94 GLU A N 1
ATOM 703 C CA . GLU A 1 94 ? -4.453 -21.109 3.994 1 68.19 94 GLU A CA 1
ATOM 704 C C . GLU A 1 94 ? -5.785 -20.922 3.273 1 68.19 94 GLU A C 1
ATOM 706 O O . GLU A 1 94 ? -6.32 -19.812 3.217 1 68.19 94 GLU A O 1
ATOM 711 N N . MET B 1 1 ? -6.469 20.844 35.906 1 37.16 1 MET B N 1
ATOM 712 C CA . MET B 1 1 ? -6.238 20.688 34.469 1 37.16 1 MET B CA 1
ATOM 713 C C . MET B 1 1 ? -6.617 19.297 34 1 37.16 1 MET B C 1
ATOM 715 O O . MET B 1 1 ? -6.184 18.297 34.594 1 37.16 1 MET B O 1
ATOM 719 N N . SER B 1 2 ? -7.855 19.031 33.625 1 43.62 2 SER B N 1
ATOM 720 C CA . SER B 1 2 ? -8.406 17.766 33.125 1 43.62 2 SER B CA 1
ATOM 721 C C . SER B 1 2 ? -7.43 17.062 32.188 1 43.62 2 SER B C 1
ATOM 723 O O . SER B 1 2 ? -6.902 17.672 31.266 1 43.62 2 SER B O 1
ATOM 725 N N . THR B 1 3 ? -6.574 16.328 32.688 1 47.06 3 THR B N 1
ATOM 726 C CA . THR B 1 3 ? -5.738 15.523 31.828 1 47.06 3 THR B CA 1
ATOM 727 C C . THR B 1 3 ? -6.555 14.969 30.656 1 47.06 3 THR B C 1
ATOM 729 O O . THR B 1 3 ? -7.656 14.453 30.859 1 47.06 3 THR B O 1
ATOM 732 N N . ALA B 1 4 ? -6.926 15.812 29.672 1 50.94 4 ALA B N 1
ATOM 733 C CA . ALA B 1 4 ? -7.488 15.211 28.453 1 50.94 4 ALA B CA 1
ATOM 734 C C . ALA B 1 4 ? -6.992 13.773 28.281 1 50.94 4 ALA B C 1
ATOM 736 O O . ALA B 1 4 ? -5.785 13.531 28.219 1 50.94 4 ALA B O 1
ATOM 737 N N . THR B 1 5 ? -7.41 12.883 29.047 1 50.88 5 THR B N 1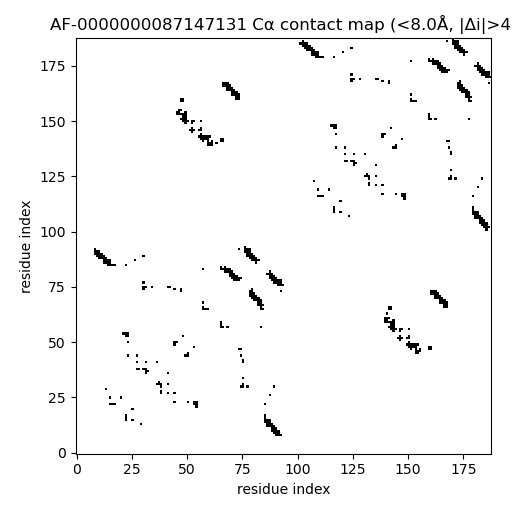
ATOM 738 C CA . THR B 1 5 ? -7.145 11.461 28.875 1 50.88 5 THR B CA 1
ATOM 739 C C . THR B 1 5 ? -7.141 11.094 27.391 1 50.88 5 THR B C 1
ATOM 741 O O . THR B 1 5 ? -8.188 11.102 26.734 1 50.88 5 THR B O 1
ATOM 744 N N . THR B 1 6 ? -6.336 11.859 26.562 1 51.38 6 THR B N 1
ATOM 745 C CA . THR B 1 6 ? -6.133 11.383 25.188 1 51.38 6 THR B CA 1
ATOM 746 C C . THR B 1 6 ? -6.168 9.859 25.141 1 51.38 6 THR B C 1
ATOM 748 O O . THR B 1 6 ? -5.363 9.195 25.797 1 51.38 6 THR B O 1
ATOM 751 N N . ASP B 1 7 ? -7.25 9.328 25.359 1 53.56 7 ASP B N 1
ATOM 752 C CA . ASP B 1 7 ? -7.332 7.895 25.062 1 53.56 7 ASP B CA 1
ATOM 753 C C . ASP B 1 7 ? -6.383 7.508 23.938 1 53.56 7 ASP B C 1
ATOM 755 O O . ASP B 1 7 ? -6.344 8.172 22.891 1 53.56 7 ASP B O 1
ATOM 759 N N . PRO B 1 8 ? -5.285 6.973 24.375 1 57.47 8 PRO B N 1
ATOM 760 C CA . PRO B 1 8 ? -4.18 6.734 23.438 1 57.47 8 PRO B CA 1
ATOM 761 C C . PRO B 1 8 ? -4.656 6.504 22.016 1 57.47 8 PRO B C 1
ATOM 763 O O . PRO B 1 8 ? -4.293 7.262 21.109 1 57.47 8 PRO B O 1
ATOM 766 N N . GLU B 1 9 ? -4.859 5.234 21.516 1 66.06 9 GLU B N 1
ATOM 767 C CA . GLU B 1 9 ? -4.875 4.781 20.125 1 66.06 9 GLU B CA 1
ATOM 768 C C . GLU B 1 9 ? -6.223 5.066 19.469 1 66.06 9 GLU B C 1
ATOM 770 O O . GLU B 1 9 ? -7.059 4.168 19.328 1 66.06 9 GLU B O 1
ATOM 775 N N . ARG B 1 10 ? -6.676 6.332 19.406 1 81.25 10 ARG B N 1
ATOM 776 C CA . ARG B 1 10 ? -7.938 6.637 18.734 1 81.25 10 ARG B CA 1
ATOM 777 C C . ARG B 1 10 ? -7.844 6.359 17.234 1 81.25 10 ARG B C 1
ATOM 779 O O . ARG B 1 10 ? -6.918 6.824 16.562 1 81.25 10 ARG B O 1
ATOM 786 N N . ILE B 1 11 ? -8.594 5.367 16.828 1 88.25 11 ILE B N 1
ATOM 787 C CA . ILE B 1 11 ? -8.664 5.004 15.414 1 88.25 11 ILE B CA 1
ATOM 788 C C . ILE B 1 11 ? -9.875 5.684 14.773 1 88.25 11 ILE B C 1
ATOM 790 O O . ILE B 1 11 ? -10.992 5.562 15.266 1 88.25 11 ILE B O 1
ATOM 794 N N . HIS B 1 12 ? -9.648 6.543 13.883 1 92.69 12 HIS B N 1
ATOM 795 C CA . HIS B 1 12 ? -10.664 7.191 13.062 1 92.69 12 HIS B CA 1
ATOM 796 C C . HIS B 1 12 ? -10.773 6.531 11.695 1 92.69 12 HIS B C 1
ATOM 798 O O . HIS B 1 12 ? -9.789 6 11.172 1 92.69 12 HIS B O 1
ATOM 804 N N . HIS B 1 13 ? -11.977 6.418 11.234 1 91.94 13 HIS B N 1
ATOM 805 C CA . HIS B 1 13 ? -12.102 5.848 9.898 1 91.94 13 HIS B CA 1
ATOM 806 C C . HIS B 1 13 ? -12.969 6.73 9.008 1 91.94 13 HIS B C 1
ATOM 808 O O . HIS B 1 13 ? -13.906 7.375 9.484 1 91.94 13 HIS B O 1
ATOM 814 N N . VAL B 1 14 ? -12.594 6.895 7.852 1 91.56 14 VAL B N 1
ATOM 815 C CA . VAL B 1 14 ? -13.336 7.594 6.809 1 91.56 14 VAL B CA 1
ATOM 816 C C . VAL B 1 14 ? -13.5 6.688 5.59 1 91.56 14 VAL B C 1
ATOM 818 O O . VAL B 1 14 ? -12.656 5.828 5.336 1 91.56 14 VAL B O 1
ATOM 821 N N . HIS B 1 15 ? -14.656 6.828 5.008 1 89.38 15 HIS B N 1
ATOM 822 C CA . HIS B 1 15 ? -14.875 6.051 3.795 1 89.38 15 HIS B CA 1
ATOM 823 C C . HIS B 1 15 ? -14.719 6.918 2.551 1 89.38 15 HIS B C 1
ATOM 825 O O . HIS B 1 15 ? -15.242 8.031 2.498 1 89.38 15 HIS B O 1
ATOM 831 N N . HIS B 1 16 ? -13.977 6.41 1.69 1 87.25 16 HIS B N 1
ATOM 832 C CA . HIS B 1 16 ? -13.758 7.098 0.423 1 87.25 16 HIS B CA 1
ATOM 833 C C . HIS B 1 16 ? -14.539 6.434 -0.707 1 87.25 16 HIS B C 1
ATOM 835 O O . HIS B 1 16 ? -14.445 5.223 -0.902 1 87.25 16 HIS B O 1
ATOM 841 N N . ASP B 1 17 ? -15.312 7.32 -1.399 1 82.88 17 ASP B N 1
ATOM 842 C CA . ASP B 1 17 ? -15.977 6.891 -2.625 1 82.88 17 ASP B CA 1
ATOM 843 C C . ASP B 1 17 ? -15.242 7.41 -3.859 1 82.88 17 ASP B C 1
ATOM 845 O O . ASP B 1 17 ? -14.938 8.602 -3.953 1 82.88 17 ASP B O 1
ATOM 849 N N . ARG B 1 18 ? -14.977 6.559 -4.734 1 77.38 18 ARG B N 1
ATOM 850 C CA . ARG B 1 18 ? -14.242 6.914 -5.949 1 77.38 18 ARG B CA 1
ATOM 851 C C . ARG B 1 18 ? -14.961 8.016 -6.715 1 77.38 18 ARG B C 1
ATOM 853 O O . ARG B 1 18 ? -14.336 8.75 -7.484 1 77.38 18 ARG B O 1
ATOM 860 N N . THR B 1 19 ? -16.156 8.086 -6.52 1 81.5 19 THR B N 1
ATOM 861 C CA . THR B 1 19 ? -16.953 9.102 -7.211 1 81.5 19 THR B CA 1
ATOM 862 C C . THR B 1 19 ? -16.734 10.477 -6.594 1 81.5 19 THR B C 1
ATOM 864 O O . THR B 1 19 ? -17.062 11.492 -7.207 1 81.5 19 THR B O 1
ATOM 867 N N . ASP B 1 20 ? -16.25 10.539 -5.43 1 81.56 20 ASP B N 1
ATOM 868 C CA . ASP B 1 20 ? -16.062 11.805 -4.723 1 81.56 20 ASP B CA 1
ATOM 869 C C . ASP B 1 20 ? -14.758 12.477 -5.137 1 81.56 20 ASP B C 1
ATOM 871 O O . ASP B 1 20 ? -14.609 13.695 -5.004 1 81.56 20 ASP B O 1
ATOM 875 N N . GLY B 1 21 ? -13.938 11.773 -5.824 1 86.94 21 GLY B N 1
ATOM 876 C CA . GLY B 1 21 ? -12.625 12.305 -6.18 1 86.94 21 GLY B CA 1
ATOM 877 C C . GLY B 1 21 ? -11.492 11.352 -5.855 1 86.94 21 GLY B C 1
ATOM 878 O O . GLY B 1 21 ? -11.727 10.188 -5.527 1 86.94 21 GLY B O 1
ATOM 879 N N . PRO B 1 22 ? -10.328 11.969 -6.016 1 91.62 22 PRO B N 1
ATOM 880 C CA . PRO B 1 22 ? -9.172 11.109 -5.742 1 91.62 22 PRO B CA 1
ATOM 881 C C . PRO B 1 22 ? -9.023 10.781 -4.262 1 91.62 22 PRO B C 1
ATOM 883 O O . PRO B 1 22 ? -9.375 11.594 -3.402 1 91.62 22 PRO B O 1
ATOM 886 N N . LEU B 1 23 ? -8.625 9.586 -3.918 1 92.06 23 LEU B N 1
ATOM 887 C CA . LEU B 1 23 ? -8.422 9.133 -2.549 1 92.06 23 LEU B CA 1
ATOM 888 C C . LEU B 1 23 ? -7.457 10.055 -1.809 1 92.06 23 LEU B C 1
ATOM 890 O O . LEU B 1 23 ? -7.617 10.289 -0.609 1 92.06 23 LEU B O 1
ATOM 894 N N . SER B 1 24 ? -6.516 10.555 -2.496 1 92.75 24 SER B N 1
ATOM 895 C CA . SER B 1 24 ? -5.52 11.445 -1.914 1 92.75 24 SER B CA 1
ATOM 896 C C . SER B 1 24 ? -6.172 12.672 -1.282 1 92.75 24 SER B C 1
ATOM 898 O O . SER B 1 24 ? -5.789 13.094 -0.19 1 92.75 24 SER B O 1
ATOM 900 N N . ASP B 1 25 ? -7.137 13.258 -1.927 1 93.56 25 ASP B N 1
ATOM 901 C CA . ASP B 1 25 ? -7.844 14.414 -1.392 1 93.56 25 ASP B CA 1
ATOM 902 C C . ASP B 1 25 ? -8.594 14.055 -0.109 1 93.56 25 ASP B C 1
ATOM 904 O O . ASP B 1 25 ? -8.562 14.812 0.865 1 93.56 25 ASP B O 1
ATOM 908 N N . THR B 1 26 ? -9.266 12.906 -0.18 1 93.25 26 THR B N 1
ATOM 909 C CA . THR B 1 26 ? -9.992 12.414 0.99 1 93.25 26 THR B CA 1
ATOM 910 C C . THR B 1 26 ? -9.047 12.234 2.172 1 93.25 26 THR B C 1
ATOM 912 O O . THR B 1 26 ? -9.375 12.602 3.301 1 93.25 26 THR B O 1
ATOM 915 N N . LEU B 1 27 ? -7.926 11.766 1.874 1 94 27 LEU B N 1
ATOM 916 C CA . LEU B 1 27 ? -6.93 11.508 2.906 1 94 27 LEU B CA 1
ATOM 917 C C . LEU B 1 27 ? -6.469 12.812 3.553 1 94 27 LEU B C 1
ATOM 919 O O . LEU B 1 27 ? -6.469 12.938 4.777 1 94 27 LEU B O 1
ATOM 923 N N . VAL B 1 28 ? -6.07 13.719 2.803 1 94.88 28 VAL B N 1
ATOM 924 C CA . VAL B 1 28 ? -5.578 15 3.291 1 94.88 28 VAL B CA 1
ATOM 925 C C . VAL B 1 28 ? -6.664 15.695 4.109 1 94.88 28 VAL B C 1
ATOM 927 O O . VAL B 1 28 ? -6.395 16.219 5.191 1 94.88 28 VAL B O 1
ATOM 930 N N . ASP B 1 29 ? -7.867 15.641 3.605 1 95.12 29 ASP B N 1
ATOM 931 C CA . ASP B 1 29 ? -8.992 16.266 4.301 1 95.12 29 ASP B CA 1
ATOM 932 C C . ASP B 1 29 ? -9.227 15.609 5.66 1 95.12 29 ASP B C 1
ATOM 934 O O . ASP B 1 29 ? -9.438 16.297 6.656 1 95.12 29 ASP B O 1
ATOM 938 N N . ALA B 1 30 ? -9.18 14.312 5.652 1 94.75 30 ALA B N 1
ATOM 939 C CA . ALA B 1 30 ? -9.422 13.562 6.883 1 94.75 30 ALA B CA 1
ATOM 940 C C . ALA B 1 30 ? -8.359 13.875 7.934 1 94.75 30 ALA B C 1
ATOM 942 O O . ALA B 1 30 ? -8.68 14.117 9.102 1 94.75 30 ALA B O 1
ATOM 943 N N . VAL B 1 31 ? -7.113 13.859 7.5 1 95.06 31 VAL B N 1
ATOM 944 C CA . VAL B 1 31 ? -6.016 14.133 8.422 1 95.06 31 VAL B CA 1
ATOM 945 C C . VAL B 1 31 ? -6.113 15.562 8.938 1 95.06 31 VAL B C 1
ATOM 947 O O . VAL B 1 31 ? -5.934 15.812 10.133 1 95.06 31 VAL B O 1
ATOM 950 N N . ALA B 1 32 ? -6.32 16.453 8.078 1 96.25 32 ALA B N 1
ATOM 951 C CA . ALA B 1 32 ? -6.457 17.859 8.477 1 96.25 32 ALA B CA 1
ATOM 952 C C . ALA B 1 32 ? -7.547 18.031 9.531 1 96.25 32 ALA B C 1
ATOM 954 O O . ALA B 1 32 ? -7.363 18.75 10.516 1 96.25 32 ALA B O 1
ATOM 955 N N . ALA B 1 33 ? -8.672 17.375 9.305 1 95 33 ALA B N 1
ATOM 956 C CA . ALA B 1 33 ? -9.805 17.453 10.234 1 95 33 ALA B CA 1
ATOM 957 C C . ALA B 1 33 ? -9.422 16.906 11.602 1 95 33 ALA B C 1
ATOM 959 O O . ALA B 1 33 ? -9.766 17.484 12.633 1 95 33 ALA B O 1
ATOM 960 N N . LEU B 1 34 ? -8.734 15.812 11.586 1 93.44 34 LEU B N 1
ATOM 961 C CA . LEU B 1 34 ? -8.359 15.172 12.844 1 93.44 34 LEU B CA 1
ATOM 962 C C . LEU B 1 34 ? -7.281 15.969 13.562 1 93.44 34 LEU B C 1
ATOM 964 O O . LEU B 1 34 ? -7.277 16.047 14.797 1 93.44 34 LEU B O 1
ATOM 968 N N . ALA B 1 35 ? -6.371 16.453 12.773 1 92.62 35 ALA B N 1
ATOM 969 C CA . ALA B 1 35 ? -5.273 17.25 13.328 1 92.62 35 ALA B CA 1
ATOM 970 C C . ALA B 1 35 ? -5.738 18.656 13.68 1 92.62 35 ALA B C 1
ATOM 972 O O . ALA B 1 35 ? -4.992 19.438 14.281 1 92.62 35 ALA B O 1
ATOM 973 N N . ASP B 1 36 ? -6.953 18.984 13.344 1 93.25 36 ASP B N 1
ATOM 974 C CA . ASP B 1 36 ? -7.516 20.312 13.562 1 93.25 36 ASP B CA 1
ATOM 975 C C . ASP B 1 36 ? -6.633 21.391 12.945 1 93.25 36 ASP B C 1
ATOM 977 O O . ASP B 1 36 ? -6.289 22.375 13.602 1 93.25 36 ASP B O 1
ATOM 981 N N . THR B 1 37 ? -6.191 21.141 11.742 1 94.56 37 THR B N 1
ATOM 982 C CA . THR B 1 37 ? -5.355 22.078 10.992 1 94.56 37 THR B CA 1
ATOM 983 C C . THR B 1 37 ? -5.883 22.25 9.57 1 94.56 37 THR B C 1
ATOM 985 O O . THR B 1 37 ? -6.727 21.469 9.117 1 94.56 37 THR B O 1
ATOM 988 N N . ASP B 1 38 ? -5.48 23.328 8.945 1 95.56 38 ASP B N 1
ATOM 989 C CA . ASP B 1 38 ? -5.809 23.531 7.535 1 95.56 38 ASP B CA 1
ATOM 990 C C . ASP B 1 38 ? -5.012 22.578 6.641 1 95.56 38 ASP B C 1
ATOM 992 O O . ASP B 1 38 ? -3.814 22.375 6.855 1 95.56 38 ASP B O 1
ATOM 996 N N . PRO B 1 39 ? -5.695 21.938 5.691 1 94.75 39 PRO B N 1
ATOM 997 C CA . PRO B 1 39 ? -4.977 21.078 4.75 1 94.75 39 PRO B CA 1
ATOM 998 C C . PRO B 1 39 ? -3.764 21.766 4.129 1 94.75 39 PRO B C 1
ATOM 1000 O O . PRO B 1 39 ? -2.777 21.109 3.797 1 94.75 39 PRO B O 1
ATOM 1003 N N . GLU B 1 40 ? -3.82 23.047 4.078 1 93.94 40 GLU B N 1
ATOM 1004 C CA . GLU B 1 40 ? -2.721 23.781 3.48 1 93.94 40 GLU B CA 1
ATOM 1005 C C . GLU B 1 40 ? -1.513 23.828 4.414 1 93.94 40 GLU B C 1
ATOM 1007 O O . GLU B 1 40 ? -0.395 24.125 3.977 1 93.94 40 GLU B O 1
ATOM 1012 N N . ASP B 1 41 ? -1.81 23.656 5.645 1 94.44 41 ASP B N 1
ATOM 1013 C CA . ASP B 1 41 ? -0.736 23.703 6.629 1 94.44 41 ASP B CA 1
ATOM 1014 C C . ASP B 1 41 ? -0.071 22.344 6.777 1 94.44 41 ASP B C 1
ATOM 1016 O O . ASP B 1 41 ? 0.961 22.219 7.441 1 94.44 41 ASP B O 1
ATOM 1020 N N . LEU B 1 42 ? -0.68 21.328 6.219 1 93.94 42 LEU B N 1
ATOM 1021 C CA . LEU B 1 42 ? -0.102 19.984 6.258 1 93.94 42 LEU B CA 1
ATOM 1022 C C . LEU B 1 42 ? 0.997 19.844 5.211 1 93.94 42 LEU B C 1
ATOM 1024 O O . LEU B 1 42 ? 0.968 20.516 4.176 1 93.94 42 LEU B O 1
ATOM 1028 N N . PRO B 1 43 ? 2.02 18.922 5.594 1 89.56 43 PRO B N 1
ATOM 1029 C CA . PRO B 1 43 ? 3.02 18.609 4.57 1 89.56 43 PRO B CA 1
ATOM 1030 C C . PRO B 1 43 ? 2.404 18 3.311 1 89.56 43 PRO B C 1
ATOM 1032 O O . PRO B 1 43 ? 1.384 17.312 3.389 1 89.56 43 PRO B O 1
ATOM 1035 N N . PRO B 1 44 ? 3.031 18.328 2.207 1 90.94 44 PRO B N 1
ATOM 1036 C CA . PRO B 1 44 ? 2.52 17.734 0.969 1 90.94 44 PRO B CA 1
ATOM 1037 C C . PRO B 1 44 ? 2.506 16.203 1.01 1 90.94 44 PRO B C 1
ATOM 1039 O O . PRO B 1 44 ? 3.508 15.586 1.374 1 90.94 44 PRO B O 1
ATOM 1042 N N . LEU B 1 45 ? 1.284 15.633 0.767 1 91.19 45 LEU B N 1
ATOM 1043 C CA . LEU B 1 45 ? 1.149 14.18 0.738 1 91.19 45 LEU B CA 1
ATOM 1044 C C . LEU B 1 45 ? 2.094 13.562 -0.289 1 91.19 45 LEU B C 1
ATOM 1046 O O . LEU B 1 45 ? 2.641 12.484 -0.068 1 91.19 45 LEU B O 1
ATOM 1050 N N . ASP B 1 46 ? 2.352 14.297 -1.361 1 89.44 46 ASP B N 1
ATOM 1051 C CA . ASP B 1 46 ? 3.189 13.82 -2.455 1 89.44 46 ASP B CA 1
ATOM 1052 C C . ASP B 1 46 ? 4.633 13.625 -1.995 1 89.44 46 ASP B C 1
ATOM 1054 O O . ASP B 1 46 ? 5.406 12.922 -2.646 1 89.44 46 ASP B O 1
ATOM 1058 N N . SER B 1 47 ? 4.941 14.242 -0.915 1 88.56 47 SER B N 1
ATOM 1059 C CA . SER B 1 47 ? 6.285 14.07 -0.375 1 88.56 47 SER B CA 1
ATOM 1060 C C . SER B 1 47 ? 6.398 12.781 0.425 1 88.56 47 SER B C 1
ATOM 1062 O O . SER B 1 47 ? 7.504 12.297 0.682 1 88.56 47 SER B O 1
ATOM 1064 N N . ARG B 1 48 ? 5.293 12.219 0.848 1 88.38 48 ARG B N 1
ATOM 1065 C CA . ARG B 1 48 ? 5.289 11.023 1.684 1 88.38 48 ARG B CA 1
ATOM 1066 C C . ARG B 1 48 ? 4.992 9.773 0.855 1 88.38 48 ARG B C 1
ATOM 1068 O O . ARG B 1 48 ? 5.527 8.695 1.129 1 88.38 48 ARG B O 1
ATOM 1075 N N . ILE B 1 49 ? 4.16 9.953 -0.116 1 90.12 49 ILE B N 1
ATOM 1076 C CA . ILE B 1 49 ? 3.754 8.844 -0.973 1 90.12 49 ILE B CA 1
ATOM 1077 C C . ILE B 1 49 ? 3.447 9.367 -2.377 1 90.12 49 ILE B C 1
ATOM 1079 O O . ILE B 1 49 ? 3.059 10.523 -2.545 1 90.12 49 ILE B O 1
ATOM 1083 N N . ASN B 1 50 ? 3.756 8.523 -3.375 1 92.5 50 ASN B N 1
ATOM 1084 C CA . ASN B 1 50 ? 3.355 8.875 -4.734 1 92.5 50 ASN B CA 1
ATOM 1085 C C . ASN B 1 50 ? 1.836 8.922 -4.875 1 92.5 50 ASN B C 1
ATOM 1087 O O . ASN B 1 50 ? 1.184 7.879 -4.957 1 92.5 50 ASN B O 1
ATOM 1091 N N . VAL B 1 51 ? 1.328 10.094 -4.984 1 93.38 51 VAL B N 1
ATOM 1092 C CA . VAL B 1 51 ? -0.111 10.328 -4.93 1 93.38 51 VAL B CA 1
ATOM 1093 C C . VAL B 1 51 ? -0.78 9.703 -6.152 1 93.38 51 VAL B C 1
ATOM 1095 O O . VAL B 1 51 ? -1.853 9.102 -6.047 1 93.38 51 VAL B O 1
ATOM 1098 N N . ALA B 1 52 ? -0.23 9.867 -7.324 1 93.69 52 ALA B N 1
ATOM 1099 C CA . ALA B 1 52 ? -0.798 9.273 -8.531 1 93.69 52 ALA B CA 1
ATOM 1100 C C . ALA B 1 52 ? -0.899 7.758 -8.406 1 93.69 52 ALA B C 1
ATOM 1102 O O . ALA B 1 52 ? -1.898 7.16 -8.812 1 93.69 52 ALA B O 1
ATOM 1103 N N . ALA B 1 53 ? 0.127 7.199 -7.898 1 94.38 53 ALA B N 1
ATOM 1104 C CA . ALA B 1 53 ? 0.134 5.758 -7.676 1 94.38 53 ALA B CA 1
ATOM 1105 C C . ALA B 1 53 ? -0.92 5.355 -6.645 1 94.38 53 ALA B C 1
ATOM 1107 O O . ALA B 1 53 ? -1.639 4.371 -6.836 1 94.38 53 ALA B O 1
ATOM 1108 N N . LEU B 1 54 ? -1.032 6.109 -5.547 1 93.44 54 LEU B N 1
ATOM 1109 C CA . LEU B 1 54 ? -2.01 5.859 -4.492 1 93.44 54 LEU B CA 1
ATOM 1110 C C . LEU B 1 54 ? -3.428 5.848 -5.059 1 93.44 54 LEU B C 1
ATOM 1112 O O . LEU B 1 54 ? -4.191 4.914 -4.801 1 93.44 54 LEU B O 1
ATOM 1116 N N . ASP B 1 55 ? -3.752 6.766 -5.879 1 92.81 55 ASP B N 1
ATOM 1117 C CA . ASP B 1 55 ? -5.098 6.902 -6.434 1 92.81 55 ASP B CA 1
ATOM 1118 C C . ASP B 1 55 ? -5.406 5.77 -7.41 1 92.81 55 ASP B C 1
ATOM 1120 O O . ASP B 1 55 ? -6.566 5.398 -7.59 1 92.81 55 ASP B O 1
ATOM 1124 N N . GLY B 1 56 ? -4.359 5.262 -7.914 1 91.56 56 GLY B N 1
ATOM 1125 C CA . GLY B 1 56 ? -4.57 4.223 -8.914 1 91.56 56 GLY B CA 1
ATOM 1126 C C . GLY B 1 56 ? -4.117 2.852 -8.445 1 91.56 56 GLY B C 1
ATOM 1127 O O . GLY B 1 56 ? -4.137 1.893 -9.219 1 91.56 56 GLY B O 1
ATOM 1128 N N . LEU B 1 57 ? -3.76 2.723 -7.223 1 91.06 57 LEU B N 1
ATOM 1129 C CA . LEU B 1 57 ? -3.08 1.525 -6.742 1 91.06 57 LEU B CA 1
ATOM 1130 C C . LEU B 1 57 ? -3.967 0.295 -6.91 1 91.06 57 LEU B C 1
ATOM 1132 O O . LEU B 1 57 ? -3.49 -0.768 -7.312 1 91.06 57 LEU B O 1
ATOM 1136 N N . TRP B 1 58 ? -5.254 0.404 -6.664 1 89.06 58 TRP B N 1
ATOM 1137 C CA . TRP B 1 58 ? -6.148 -0.75 -6.668 1 89.06 58 TRP B CA 1
ATOM 1138 C C . TRP B 1 58 ? -7.016 -0.76 -7.926 1 89.06 58 TRP B C 1
ATOM 1140 O O . TRP B 1 58 ? -7.977 -1.526 -8.016 1 89.06 58 TRP B O 1
ATOM 1150 N N . ASN B 1 59 ? -6.668 0.172 -8.844 1 85.06 59 ASN B N 1
ATOM 1151 C CA . ASN B 1 59 ? -7.34 0.144 -10.141 1 85.06 59 ASN B CA 1
ATOM 1152 C C . ASN B 1 59 ? -6.781 -0.958 -11.031 1 85.06 59 ASN B C 1
ATOM 1154 O O . ASN B 1 59 ? -5.828 -0.733 -11.781 1 85.06 59 ASN B O 1
ATOM 1158 N N . THR B 1 60 ? -7.262 -2.131 -10.883 1 80.06 60 THR B N 1
ATOM 1159 C CA . THR B 1 60 ? -6.75 -3.279 -11.625 1 80.06 60 THR B CA 1
ATOM 1160 C C . THR B 1 60 ? -7.688 -3.643 -12.766 1 80.06 60 THR B C 1
ATOM 1162 O O . THR B 1 60 ? -8.812 -3.152 -12.836 1 80.06 60 THR B O 1
ATOM 1165 N N . ALA B 1 61 ? -7.164 -4.16 -13.82 1 69.94 61 ALA B N 1
ATOM 1166 C CA . ALA B 1 61 ? -7.91 -4.508 -15.023 1 69.94 61 ALA B CA 1
ATOM 1167 C C . ALA B 1 61 ? -8.953 -5.586 -14.734 1 69.94 61 ALA B C 1
ATOM 1169 O O . ALA B 1 61 ? -9.953 -5.703 -15.445 1 69.94 61 ALA B O 1
ATOM 1170 N N . GLY B 1 62 ? -8.883 -6.184 -13.727 1 59.72 62 GLY B N 1
ATOM 1171 C CA . GLY B 1 62 ? -9.781 -7.32 -13.562 1 59.72 62 GLY B CA 1
ATOM 1172 C C . GLY B 1 62 ? -11.086 -6.953 -12.891 1 59.72 62 GLY B C 1
ATOM 1173 O O . GLY B 1 62 ? -11.195 -5.902 -12.258 1 59.72 62 GLY B O 1
ATOM 1174 N N . ASP B 1 63 ? -12.203 -7.352 -13.656 1 55.25 63 ASP B N 1
ATOM 1175 C CA . ASP B 1 63 ? -13.578 -7.191 -13.18 1 55.25 63 ASP B CA 1
ATOM 1176 C C . ASP B 1 63 ? -13.719 -7.676 -11.742 1 55.25 63 ASP B C 1
ATOM 1178 O O . ASP B 1 63 ? -14.75 -7.461 -11.102 1 55.25 63 ASP B O 1
ATOM 1182 N N . GLU B 1 64 ? -12.672 -8.359 -11.406 1 56.5 64 GLU B N 1
ATOM 1183 C CA . GLU B 1 64 ? -12.906 -9.023 -10.125 1 56.5 64 GLU B CA 1
ATOM 1184 C C . GLU B 1 64 ? -12.695 -8.062 -8.961 1 56.5 64 GLU B C 1
ATOM 1186 O O . GLU B 1 64 ? -12.008 -7.051 -9.102 1 56.5 64 GLU B O 1
ATOM 1191 N N . ARG B 1 65 ? -13.492 -8.219 -8.07 1 55.59 65 ARG B N 1
ATOM 1192 C CA . ARG B 1 65 ? -13.469 -7.461 -6.82 1 55.59 65 ARG B CA 1
ATOM 1193 C C . ARG B 1 65 ? -12.039 -7.117 -6.418 1 55.59 65 ARG B C 1
ATOM 1195 O O . ARG B 1 65 ? -11.133 -7.938 -6.562 1 55.59 65 ARG B O 1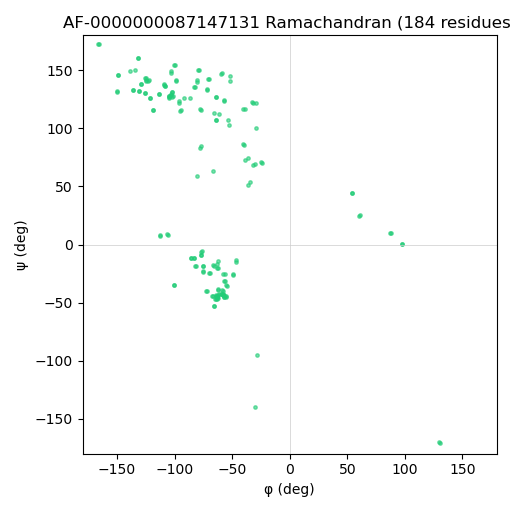
ATOM 1202 N N . PRO B 1 66 ? -11.781 -5.848 -6.27 1 57.81 66 PRO B N 1
ATOM 1203 C CA . PRO B 1 66 ? -10.438 -5.473 -5.828 1 57.81 66 PRO B CA 1
ATOM 1204 C C . PRO B 1 66 ? -9.891 -6.398 -4.742 1 57.81 66 PRO B C 1
ATOM 1206 O O . PRO B 1 66 ? -10.609 -6.746 -3.803 1 57.81 66 PRO B O 1
ATOM 1209 N N . PRO B 1 67 ? -8.812 -7.094 -5.078 1 62.69 67 PRO B N 1
ATOM 1210 C CA . PRO B 1 67 ? -8.273 -7.965 -4.031 1 62.69 67 PRO B CA 1
ATOM 1211 C C . PRO B 1 67 ? -8.039 -7.227 -2.713 1 62.69 67 PRO B C 1
ATOM 1213 O O . PRO B 1 67 ? -7.848 -6.008 -2.709 1 62.69 67 PRO B O 1
ATOM 1216 N N . ASP B 1 68 ? -8.273 -7.965 -1.727 1 79.5 68 ASP B N 1
ATOM 1217 C CA . ASP B 1 68 ? -8.047 -7.445 -0.382 1 79.5 68 ASP B CA 1
ATOM 1218 C C . ASP B 1 68 ? -6.629 -6.898 -0.234 1 79.5 68 ASP B C 1
ATOM 1220 O O . ASP B 1 68 ? -5.656 -7.602 -0.517 1 79.5 68 ASP B O 1
ATOM 1224 N N . GLY B 1 69 ? -6.512 -5.617 -0.18 1 91.75 69 GLY B N 1
ATOM 1225 C CA . GLY B 1 69 ? -5.219 -4.973 0 1 91.75 69 GLY B CA 1
ATOM 1226 C C . GLY B 1 69 ? -5.266 -3.795 0.955 1 91.75 69 GLY B C 1
ATOM 1227 O O . GLY B 1 69 ? -6.332 -3.223 1.19 1 91.75 69 GLY B O 1
ATOM 1228 N N . CYS B 1 70 ? -4.164 -3.635 1.578 1 93.31 70 CYS B N 1
ATOM 1229 C CA . CYS B 1 70 ? -4.047 -2.557 2.553 1 93.31 70 CYS B CA 1
ATOM 1230 C C . CYS B 1 70 ? -2.715 -1.829 2.4 1 93.31 70 CYS B C 1
ATOM 1232 O O . CYS B 1 70 ? -1.674 -2.463 2.215 1 93.31 70 CYS B O 1
ATOM 1234 N N . LEU B 1 71 ? -2.857 -0.585 2.398 1 95.12 71 LEU B N 1
ATOM 1235 C CA . LEU B 1 71 ? -1.683 0.28 2.379 1 95.12 71 LEU B CA 1
ATOM 1236 C C . LEU B 1 71 ? -1.567 1.072 3.678 1 95.12 71 LEU B C 1
ATOM 1238 O O . LEU B 1 71 ? -2.545 1.672 4.133 1 95.12 71 LEU B O 1
ATOM 1242 N N . THR B 1 72 ? -0.393 1.012 4.246 1 94.62 72 THR B N 1
ATOM 1243 C CA . THR B 1 72 ? -0.164 1.74 5.488 1 94.62 72 THR B CA 1
ATOM 1244 C C . THR B 1 72 ? 1.034 2.676 5.355 1 94.62 72 THR B C 1
ATOM 1246 O O . THR B 1 72 ? 2.068 2.293 4.805 1 94.62 72 THR B O 1
ATOM 1249 N N . PHE B 1 73 ? 0.916 3.836 5.941 1 93.75 73 PHE B N 1
ATOM 1250 C CA . PHE B 1 73 ? 1.988 4.816 6.039 1 93.75 73 PHE B CA 1
ATOM 1251 C C . PHE B 1 73 ? 1.64 5.902 7.051 1 93.75 73 PHE B C 1
ATOM 1253 O O . PHE B 1 73 ? 0.542 5.906 7.613 1 93.75 73 PHE B O 1
ATOM 1260 N N . THR B 1 74 ? 2.623 6.738 7.32 1 92.31 74 THR B N 1
ATOM 1261 C CA . THR B 1 74 ? 2.387 7.828 8.258 1 92.31 74 THR B CA 1
ATOM 1262 C C . THR B 1 74 ? 2.332 9.164 7.527 1 92.31 74 THR B C 1
ATOM 1264 O O . THR B 1 74 ? 3.076 9.391 6.57 1 92.31 74 THR B O 1
ATOM 1267 N N . TYR B 1 75 ? 1.343 9.891 7.973 1 91.56 75 TYR B N 1
ATOM 1268 C CA . TYR B 1 75 ? 1.146 11.211 7.383 1 91.56 75 TYR B CA 1
ATOM 1269 C C . TYR B 1 75 ? 0.542 12.172 8.391 1 91.56 75 TYR B C 1
ATOM 1271 O O . TYR B 1 75 ? -0.435 11.844 9.07 1 91.56 75 TYR B O 1
ATOM 1279 N N . GLY B 1 76 ? 1.161 13.375 8.492 1 91 76 GLY B N 1
ATOM 1280 C CA . GLY B 1 76 ? 0.632 14.406 9.367 1 91 76 GLY B CA 1
ATOM 1281 C C . GLY B 1 76 ? 0.589 13.977 10.828 1 91 76 GLY B C 1
ATOM 1282 O O . GLY B 1 76 ? -0.317 14.375 11.562 1 91 76 GLY B O 1
ATOM 1283 N N . GLY B 1 77 ? 1.381 13.109 11.195 1 89.88 77 GLY B N 1
ATOM 1284 C CA . GLY B 1 77 ? 1.407 12.648 12.57 1 89.88 77 GLY B CA 1
ATOM 1285 C C . GLY B 1 77 ? 0.434 11.516 12.836 1 89.88 77 GLY B C 1
ATOM 1286 O O . GLY B 1 77 ? 0.216 11.133 13.992 1 89.88 77 GLY B O 1
ATOM 1287 N N . PHE B 1 7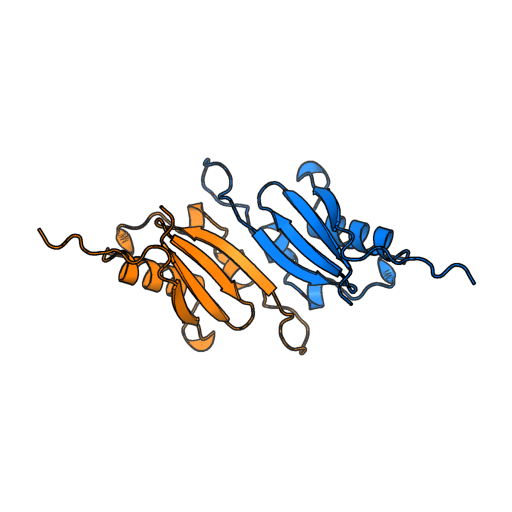8 ? -0.134 10.977 11.758 1 92.56 78 PHE B N 1
ATOM 1288 C CA . PHE B 1 78 ? -1.1 9.891 11.891 1 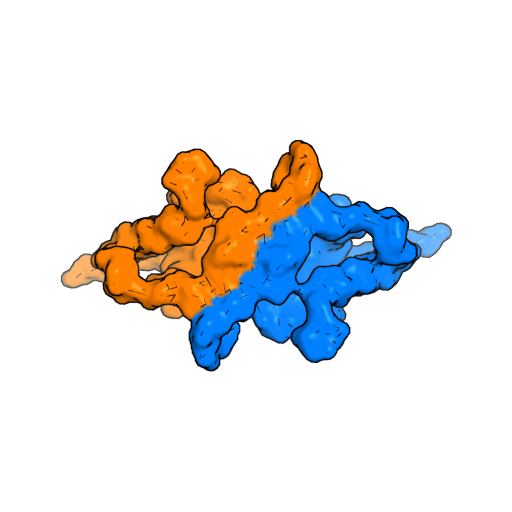92.56 78 PHE B CA 1
ATOM 1289 C C . PHE B 1 78 ? -0.648 8.664 11.102 1 92.56 78 PHE B C 1
ATOM 1291 O O . PHE B 1 78 ? -0.086 8.797 10.016 1 92.56 78 PHE B O 1
ATOM 1298 N N . ALA B 1 79 ? -0.872 7.48 11.703 1 93.75 79 ALA B N 1
ATOM 1299 C CA . ALA B 1 79 ? -0.765 6.246 10.938 1 93.75 79 ALA B CA 1
ATOM 1300 C C . ALA B 1 79 ? -1.997 6.035 10.062 1 93.75 79 ALA B C 1
ATOM 1302 O O . ALA B 1 79 ? -3.117 5.941 10.57 1 93.75 79 ALA B O 1
ATOM 1303 N N . VAL B 1 80 ? -1.765 6.047 8.789 1 94.12 80 VAL B N 1
ATOM 1304 C CA . VAL B 1 80 ? -2.85 5.941 7.82 1 94.12 80 VAL B CA 1
ATOM 1305 C C . VAL B 1 80 ? -2.912 4.52 7.266 1 94.12 80 VAL B C 1
ATOM 1307 O O . VAL B 1 80 ? -1.895 3.965 6.844 1 94.12 80 VAL B O 1
ATOM 1310 N N . VAL B 1 81 ? -4.082 3.895 7.305 1 94.56 81 VAL B N 1
ATOM 1311 C CA . VAL B 1 81 ? -4.324 2.592 6.695 1 94.56 81 VAL B CA 1
ATOM 1312 C C . VAL B 1 81 ? -5.406 2.719 5.625 1 94.56 81 VAL B C 1
ATOM 1314 O O . VAL B 1 81 ? -6.543 3.09 5.922 1 94.56 81 VAL B O 1
ATOM 1317 N N . VAL B 1 82 ? -4.965 2.467 4.438 1 94.31 82 VAL B N 1
ATOM 1318 C CA . VAL B 1 82 ? -5.895 2.514 3.312 1 94.31 82 VAL B CA 1
ATOM 1319 C C . VAL B 1 82 ? -6.234 1.096 2.861 1 94.31 82 VAL B C 1
ATOM 1321 O O . VAL B 1 82 ? -5.34 0.3 2.564 1 94.31 82 VAL B O 1
ATOM 1324 N N . ARG B 1 83 ? -7.492 0.839 2.811 1 91.94 83 ARG B N 1
ATOM 1325 C CA . ARG B 1 83 ? -7.934 -0.459 2.311 1 91.94 83 ARG B CA 1
ATOM 1326 C C . ARG B 1 83 ? -8.391 -0.361 0.859 1 91.94 83 ARG B C 1
ATOM 1328 O O . ARG B 1 83 ? -8.82 0.703 0.408 1 91.94 83 ARG B O 1
ATOM 1335 N N . SER B 1 84 ? -8.289 -1.527 0.184 1 90.12 84 SER B N 1
ATOM 1336 C CA . SER B 1 84 ? -8.711 -1.579 -1.214 1 90.12 84 SER B CA 1
ATOM 1337 C C . SER B 1 84 ? -10.195 -1.277 -1.356 1 90.12 84 SER B C 1
ATOM 1339 O O . SER B 1 84 ? -10.648 -0.862 -2.424 1 90.12 84 SER B O 1
ATOM 1341 N N . THR B 1 85 ? -10.938 -1.434 -0.245 1 84.62 85 THR B N 1
ATOM 1342 C CA . THR B 1 85 ? -12.383 -1.217 -0.256 1 84.62 85 THR B CA 1
ATOM 1343 C C . THR B 1 85 ? -12.703 0.275 -0.242 1 84.62 85 THR B C 1
ATOM 1345 O O . THR B 1 85 ? -13.859 0.667 -0.411 1 84.62 85 THR B O 1
ATOM 1348 N N . GLY B 1 86 ? -11.648 1.043 -0.037 1 88.06 86 GLY B N 1
ATOM 1349 C CA . GLY B 1 86 ? -11.859 2.479 0.047 1 88.06 86 GLY B CA 1
ATOM 1350 C C . GLY B 1 86 ? -11.961 2.984 1.474 1 88.06 86 GLY B C 1
ATOM 1351 O O . GLY B 1 86 ? -12.188 4.176 1.701 1 88.06 86 GLY B O 1
ATOM 1352 N N . THR B 1 87 ? -11.852 2.139 2.361 1 91.75 87 THR B N 1
ATOM 1353 C CA . THR B 1 87 ? -11.883 2.529 3.768 1 91.75 87 THR B CA 1
ATOM 1354 C C . THR B 1 87 ? -10.516 3.016 4.223 1 91.75 87 THR B C 1
ATOM 1356 O O . THR B 1 87 ? -9.492 2.404 3.902 1 91.75 87 THR B O 1
ATOM 1359 N N . VAL B 1 88 ? -10.555 4.129 4.961 1 94.38 88 VAL B N 1
ATOM 1360 C CA . VAL B 1 88 ? -9.32 4.711 5.488 1 94.38 88 VAL B CA 1
ATOM 1361 C C . VAL B 1 88 ? -9.398 4.781 7.012 1 94.38 88 VAL B C 1
ATOM 1363 O O . VAL B 1 88 ? -10.367 5.289 7.57 1 94.38 88 VAL B O 1
ATOM 1366 N N . PHE B 1 89 ? -8.414 4.219 7.605 1 95.19 89 PHE B N 1
ATOM 1367 C CA . PHE B 1 89 ? -8.281 4.312 9.055 1 95.19 89 PHE B CA 1
ATOM 1368 C C . PHE B 1 89 ? -7.109 5.215 9.43 1 95.19 89 PHE B C 1
ATOM 1370 O O . PHE B 1 89 ? -6.047 5.152 8.812 1 95.19 89 PHE B O 1
ATOM 1377 N N . LEU B 1 90 ? -7.367 6.012 10.414 1 95.06 90 LEU B N 1
ATOM 1378 C CA . LEU B 1 90 ? -6.344 6.918 10.922 1 95.06 90 LEU B CA 1
ATOM 1379 C C . LEU B 1 90 ? -6.152 6.742 12.422 1 95.06 90 LEU B C 1
ATOM 1381 O O . LEU B 1 90 ? -7.129 6.668 13.172 1 95.06 90 LEU B O 1
ATOM 1385 N N . ARG B 1 91 ? -4.914 6.609 12.719 1 93.12 91 ARG B N 1
ATOM 1386 C CA . ARG B 1 91 ? -4.566 6.516 14.133 1 93.12 91 ARG B CA 1
ATOM 1387 C C . ARG B 1 91 ? -3.426 7.465 14.477 1 93.12 91 ARG B C 1
ATOM 1389 O O . ARG B 1 91 ? -2.441 7.559 13.742 1 93.12 91 ARG B O 1
ATOM 1396 N N . GLU B 1 92 ? -3.662 8.18 15.562 1 90.44 92 GLU B N 1
ATOM 1397 C CA . GLU B 1 92 ? -2.611 9.094 15.992 1 90.44 92 GLU B CA 1
ATOM 1398 C C . GLU B 1 92 ? -1.352 8.336 16.406 1 90.44 92 GLU B C 1
ATOM 1400 O O . GLU B 1 92 ? -1.429 7.32 17.094 1 90.44 92 GLU B O 1
ATOM 1405 N N . THR B 1 93 ? -0.209 8.828 15.727 1 85.56 93 THR B N 1
ATOM 1406 C CA . THR B 1 93 ? 1.065 8.203 16.078 1 85.56 93 THR B CA 1
ATOM 1407 C C . THR B 1 93 ? 1.796 9.031 17.125 1 85.56 93 THR B C 1
ATOM 1409 O O . THR B 1 93 ? 1.637 10.25 17.203 1 85.56 93 THR B O 1
ATOM 1412 N N . GLU B 1 94 ? 2.195 8.516 18.328 1 67.81 94 GLU B N 1
ATOM 1413 C CA . GLU B 1 94 ? 2.879 9.234 19.406 1 67.81 94 GLU B CA 1
ATOM 1414 C C . GLU B 1 94 ? 4.285 9.641 18.984 1 67.81 94 GLU B C 1
ATOM 1416 O O . GLU B 1 94 ? 4.895 9 18.125 1 67.81 94 GLU B O 1
#

Organism: NCBI:txid1816183

pLDDT: mean 84.69, std 14.72, range [36.91, 96.38]

Secondary structure (DSSP, 8-state):
-------SS-EEEEE--GGGS-HHHHHHHHHHHHHTS-GGGSPPGGGTS-HHHHHHTT--S-SS----EEEEEEETTEEEEEETTSEEEEEE--/-------S--EEEEE--GGGS-HHHHHHHHHHHHHTS-GGGSPPGGGTS-HHHHHHTT--S-SS----EEEEEEETTEEEEEETTSEEEEEE--

Nearest PDB structures (foldseek):
  7qna-assembly1_A  TM=5.162E-01  e=2.372E+00  Homo sapiens
  8bhg-assembly1_B  TM=4.852E-01  e=4.703E+00  Homo sapiens
  6pxd-assembly1_E  TM=2.601E-01  e=9.927E-01  Danio rerio
  6huj-assembly1_D  TM=4.113E-01  e=2.859E+00  Bos taurus
  6dw0-assembly1_A  TM=3.493E-01  e=2.229E+00  Rattus norvegicus

Solvent-accessible surface area (backbone atoms only — not comparable to full-atom values): 10536 Å² total; per-residue (Å²): 128,80,70,73,71,70,67,69,82,54,71,43,73,49,78,50,53,75,87,79,43,59,55,57,58,54,48,46,51,52,49,18,61,73,66,70,46,56,59,83,77,46,76,64,61,46,50,50,30,18,49,71,19,61,57,36,29,64,60,32,81,36,89,55,71,66,42,70,28,38,38,36,34,64,55,91,60,20,38,36,37,37,35,56,86,30,41,32,37,35,25,66,53,130,127,80,70,73,74,67,65,70,81,51,73,44,74,48,78,53,52,76,86,78,41,60,54,59,59,55,48,46,50,51,50,18,61,73,65,70,46,57,59,83,74,46,75,65,62,47,47,50,31,17,48,72,21,62,58,35,29,62,61,30,80,40,90,57,72,63,43,70,29,38,38,34,33,63,53,92,61,21,39,36,36,38,36,57,85,30,41,32,36,36,26,61,53,132

Radius of gyration: 18.25 Å; Cα contacts (8 Å, |Δi|>4): 336; chains: 2; bounding box: 35×65×51 Å

Foldseek 3Di:
DPPPPPPAWDKDKDFDDVVVDFLLVVVLVVLCVVVVHDSVPFPDPCVFDPRVCRRCVQVDPDPDDRPWDWDWDDGNQWIWIATSNRMIMTTGHD/DPPPCVVAWDKDKDFDDVVVDFLLVVVLVVLCVVVVHDSVPFPDPCVFDPRVCRRCVQVDPDPDDRPWDWDWDDGNQWIWIATSNRMIMTTGHD